Protein AF-0000000073368649 (afdb_homodimer)

Sequence (260 aa):
MNIIGRVTKDAEVRTLSGNRQVVNFSIATNDSYRSKEGERVEQTTYFDCAYWISPKVAEILRKGTLVELSGRVSARAWKGSDGELHAGLNFNTSQIKLHGGVKKEQGEVTATQNKSSRPAVQEPEEDLPFMNIIGRVTKDAEVRTLSGNRQVVNFSIATNDSYRSKEGERVEQTTYFDCAYWISPKVAEILRKGTLVELSGRVSARAWKGSDGELHAGLNFNTSQIKLHGGVKKEQGEVTATQNKSSRPAVQEPEEDLPF

InterPro domains:
  IPR000424 Primosome PriB/single-strand DNA-binding [PF00436] (3-91)
  IPR000424 Primosome PriB/single-strand DNA-binding [PS50935] (1-100)
  IPR000424 Primosome PriB/single-strand DNA-binding [cd04496] (1-98)
  IPR011344 Single-stranded DNA-binding protein [PIRSF002070] (2-125)
  IPR011344 Single-stranded DNA-binding protein [TIGR00621] (3-120)
  IPR012340 Nucleic acid-binding, OB-fold [G3DSA:2.40.50.140] (1-118)
  IPR012340 Nucleic acid-binding, OB-fold [SSF50249] (2-130)

Radius of gyration: 33.93 Å; Cα contacts (8 Å, |Δi|>4): 514; chains: 2; bounding box: 103×140×52 Å

Organism: Flavobacterium johnsoniae (strain ATCC 17061 / DSM 2064 / JCM 8514 / BCRC 14874 / CCUG 350202 / NBRC 14942 / NCIMB 11054 / UW101) (NCBI:txid376686)

Solvent-accessible surface area (backbone atoms only — not comparable to full-atom values): 14924 Å² total; per-residue (Å²): 78,45,43,59,30,28,23,69,40,60,34,42,77,44,76,45,86,88,78,41,49,36,26,38,37,34,32,42,23,76,45,77,46,67,42,95,86,64,43,79,43,77,45,78,41,66,34,46,32,39,31,63,84,55,64,70,56,38,78,70,38,33,56,66,37,42,36,36,37,31,36,45,73,46,45,40,53,49,72,42,96,84,68,43,82,38,49,37,37,36,30,49,40,76,44,81,40,75,65,67,64,71,72,63,67,68,64,69,69,67,68,70,72,68,69,72,69,65,72,73,73,71,69,73,74,75,74,71,83,125,79,46,44,58,31,26,24,70,40,59,34,43,75,43,77,44,87,90,78,40,49,36,24,40,37,35,30,43,24,77,45,77,46,67,42,96,86,65,43,78,42,76,45,78,39,64,34,45,32,38,32,63,84,56,64,70,56,38,79,71,38,33,54,65,37,44,35,37,38,32,36,46,73,45,46,40,55,48,72,42,96,84,67,43,83,38,49,38,36,35,29,49,41,77,43,81,41,76,65,68,64,70,72,63,68,70,64,70,70,70,71,71,73,70,72,74,71,68,74,74,74,74,70,76,75,75,77,71,80,124

Secondary structure (DSSP, 8-state):
-EEEEEE-S--EEEEEGGGEEEEEEEEEEEEEEE-TTS-EEEEEEEEEEEE-S-GGGGGT--TT-EEEEEEEEEEEEEE-TTS-EEEEEEEEEEEEEE--------------------------------/-EEEEEE-S--EEEEEGGGEEEEEEEEEEEEEEE-TTS-EEEEEEEEEEEE-S-GGGGGG--TT-EEEEEEEEEEEEEE-TTS-EEEEEEEEEEEEEE--------------------------------

Foldseek 3Di:
DKAKFFWAAQWDWDADPPRFIKIWTKGWGWDWDQDPVRDIDIDIAMEIEIEGDDPVCSVVRHGGWIKMFDFDKDKDWDQDPVRDIDMHIYTYTDDIDTDPPPVPVPVPVVVPVVVVVVPPPPPPPPPDDD/DKAKFFWAAQWDWDADPPRFIKIWTKGWGWDWDQDPVRDIDIDIAMEIEIEGDDPVCSVVRHGGWIKMFDFDKDKDWDQDPVRDIDMHIYTYTDDIDTDPPPVPVPVPVPVPVVVPVVPPPPDPPPPDDD

Nearest PDB structures (foldseek):
  1x3g-assembly1_A-2  TM=8.015E-01  e=1.687E-07  Mycolicibacterium smegmatis
  5xgt-assembly1_A  TM=7.126E-01  e=4.623E-08  Staphylococcus aureus
  1ue5-assembly1_A-2  TM=7.708E-01  e=2.210E-07  Mycobacterium tuberculosis
  5yyu-assembly1_B  TM=7.380E-01  e=1.360E-07  Staphylococcus aureus subsp. aureus ED98
  7d8j-assembly1_A-2  TM=6.791E-01  e=4.455E-07  Staphylococcus aureus subsp. aureus ED98

Structure (mmCIF, N/CA/C/O backbone):
data_AF-0000000073368649-model_v1
#
loop_
_entity.id
_entity.type
_entity.pdbx_description
1 polymer 'Single-stranded DNA-binding protein'
#
loop_
_atom_site.group_PDB
_atom_site.id
_atom_site.type_symbol
_atom_site.label_atom_id
_atom_site.label_alt_id
_atom_site.label_comp_id
_atom_site.label_asym_id
_atom_site.label_entity_id
_atom_site.label_seq_id
_atom_site.pdbx_PDB_ins_code
_atom_site.Cartn_x
_atom_site.Cartn_y
_atom_site.Cartn_z
_atom_site.occupancy
_atom_site.B_iso_or_equiv
_atom_site.auth_seq_id
_atom_site.auth_comp_id
_atom_site.auth_asym_id
_atom_site.auth_atom_id
_atom_site.pdbx_PDB_model_num
ATOM 1 N N . MET A 1 1 ? 6.719 1.53 -5.844 1 89.5 1 MET A N 1
ATOM 2 C CA . MET A 1 1 ? 6.676 1.306 -4.398 1 89.5 1 MET A CA 1
ATOM 3 C C . MET A 1 1 ? 7.449 0.046 -4.023 1 89.5 1 MET A C 1
ATOM 5 O O . MET A 1 1 ? 7.445 -0.936 -4.766 1 89.5 1 MET A O 1
ATOM 9 N N . ASN A 1 2 ? 8.062 0.1 -2.871 1 91.62 2 ASN A N 1
ATOM 10 C CA . ASN A 1 2 ? 8.773 -1.082 -2.393 1 91.62 2 ASN A CA 1
ATOM 11 C C . ASN A 1 2 ? 8.25 -1.532 -1.029 1 91.62 2 ASN A C 1
ATOM 13 O O . ASN A 1 2 ? 7.961 -0.703 -0.165 1 91.62 2 ASN A O 1
ATOM 17 N N . ILE A 1 3 ? 8.164 -2.883 -0.916 1 93.94 3 ILE A N 1
ATOM 18 C CA . ILE A 1 3 ? 7.805 -3.471 0.371 1 93.94 3 ILE A CA 1
ATOM 19 C C . ILE A 1 3 ? 8.703 -4.668 0.659 1 93.94 3 ILE A C 1
ATOM 21 O O . ILE A 1 3 ? 9.211 -5.309 -0.266 1 93.94 3 ILE A O 1
ATOM 25 N N . ILE A 1 4 ? 8.898 -4.844 1.929 1 94.25 4 ILE A N 1
ATOM 26 C CA . ILE A 1 4 ? 9.656 -6 2.381 1 94.25 4 ILE A CA 1
ATOM 27 C C . ILE A 1 4 ? 8.812 -6.832 3.342 1 94.25 4 ILE A C 1
ATOM 29 O O . ILE A 1 4 ? 8.156 -6.285 4.23 1 94.25 4 ILE A O 1
ATOM 33 N N . GLY A 1 5 ? 8.844 -8.148 3.09 1 96.56 5 GLY A N 1
ATOM 34 C CA . GLY A 1 5 ? 8.07 -9.039 3.953 1 96.56 5 GLY A CA 1
ATOM 35 C C . GLY A 1 5 ? 8.352 -10.508 3.703 1 96.56 5 GLY A C 1
ATOM 36 O O . GLY A 1 5 ? 9.219 -10.852 2.895 1 96.56 5 GLY A O 1
ATOM 37 N N . ARG A 1 6 ? 7.699 -11.344 4.473 1 97.56 6 ARG A N 1
ATOM 38 C CA . ARG A 1 6 ? 7.871 -12.789 4.348 1 97.56 6 ARG A CA 1
ATOM 39 C C . ARG A 1 6 ? 6.672 -13.422 3.652 1 97.56 6 ARG A C 1
ATOM 41 O O . ARG A 1 6 ? 5.523 -13.078 3.936 1 97.56 6 ARG A O 1
ATOM 48 N N . VAL A 1 7 ? 7.035 -14.312 2.805 1 98.44 7 VAL A N 1
ATOM 49 C CA . VAL A 1 7 ? 5.988 -15.078 2.133 1 98.44 7 VAL A CA 1
ATOM 50 C C . VAL A 1 7 ? 5.227 -15.922 3.152 1 98.44 7 VAL A C 1
ATOM 52 O O . VAL A 1 7 ? 5.836 -16.625 3.969 1 98.44 7 VAL A O 1
ATOM 55 N N . THR A 1 8 ? 3.881 -15.883 3.072 1 98.5 8 THR A N 1
ATOM 56 C CA . THR A 1 8 ? 3.074 -16.484 4.133 1 98.5 8 THR A CA 1
ATOM 57 C C . THR A 1 8 ? 2.674 -17.906 3.771 1 98.5 8 THR A C 1
ATOM 59 O O . THR A 1 8 ? 2.264 -18.672 4.637 1 98.5 8 THR A O 1
ATOM 62 N N . LYS A 1 9 ? 2.629 -18.234 2.572 1 98.5 9 LYS A N 1
ATOM 63 C CA . LYS A 1 9 ? 2.354 -19.562 2.014 1 98.5 9 LYS A CA 1
ATOM 64 C C . LYS A 1 9 ? 3.029 -19.734 0.656 1 98.5 9 LYS A C 1
ATOM 66 O O . LYS A 1 9 ? 3.27 -18.75 -0.053 1 98.5 9 LYS A O 1
ATOM 71 N N . ASP A 1 10 ? 3.285 -20.953 0.387 1 98.44 10 ASP A N 1
ATOM 72 C CA . ASP A 1 10 ? 3.91 -21.219 -0.905 1 98.44 10 ASP A CA 1
ATOM 73 C C . ASP A 1 10 ? 3.113 -20.578 -2.041 1 98.44 10 ASP A C 1
ATOM 75 O O . ASP A 1 10 ? 1.885 -20.672 -2.072 1 98.44 10 ASP A O 1
ATOM 79 N N . ALA A 1 11 ? 3.877 -20.016 -2.961 1 98.69 11 ALA A N 1
ATOM 80 C CA . ALA A 1 11 ? 3.242 -19.359 -4.102 1 98.69 11 ALA A CA 1
ATOM 81 C C . ALA A 1 11 ? 2.533 -20.375 -4.996 1 98.69 11 ALA A C 1
ATOM 83 O O . ALA A 1 11 ? 2.914 -21.547 -5.039 1 98.69 11 ALA A O 1
ATOM 84 N N . GLU A 1 12 ? 1.534 -19.906 -5.688 1 98.5 12 GLU A N 1
ATOM 85 C CA . GLU A 1 12 ? 0.762 -20.734 -6.609 1 98.5 12 GLU A CA 1
ATOM 86 C C . GLU A 1 12 ? 0.744 -20.125 -8.008 1 98.5 12 GLU A C 1
ATOM 88 O O . GLU A 1 12 ? 0.562 -18.922 -8.164 1 98.5 12 GLU A O 1
ATOM 93 N N . VAL A 1 13 ? 0.894 -21.016 -8.977 1 98.06 13 VAL A N 1
ATOM 94 C CA . VAL A 1 13 ? 0.785 -20.562 -10.367 1 98.06 13 VAL A CA 1
ATOM 95 C C . VAL A 1 13 ? -0.624 -20.844 -10.883 1 98.06 13 VAL A C 1
ATOM 97 O O . VAL A 1 13 ? -1.13 -21.953 -10.766 1 98.06 13 VAL A O 1
ATOM 100 N N . ARG A 1 14 ? -1.184 -19.844 -11.391 1 97.56 14 ARG A N 1
ATOM 101 C CA . ARG A 1 14 ? -2.492 -19.984 -12.023 1 97.56 14 ARG A CA 1
ATOM 102 C C . ARG A 1 14 ? -2.416 -19.719 -13.523 1 97.56 14 ARG A C 1
ATOM 104 O O . ARG A 1 14 ? -1.787 -18.75 -13.953 1 97.56 14 ARG A O 1
ATOM 111 N N . THR A 1 15 ? -3.055 -20.547 -14.266 1 95.06 15 THR A N 1
ATOM 112 C CA . THR A 1 15 ? -3.107 -20.375 -15.719 1 95.06 15 THR A CA 1
ATOM 113 C C . THR A 1 15 ? -4.48 -19.875 -16.156 1 95.06 15 THR A C 1
ATOM 115 O O . THR A 1 15 ? -5.504 -20.469 -15.812 1 95.06 15 THR A O 1
ATOM 118 N N . LEU A 1 16 ? -4.422 -18.688 -16.75 1 91.94 16 LEU A N 1
ATOM 119 C CA . LEU A 1 16 ? -5.676 -18.109 -17.219 1 91.94 16 LEU A CA 1
ATOM 120 C C . LEU A 1 16 ? -5.848 -18.344 -18.719 1 91.94 16 LEU A C 1
ATOM 122 O O . LEU A 1 16 ? -4.984 -18.953 -19.359 1 91.94 16 LEU A O 1
ATOM 126 N N . SER A 1 17 ? -7.051 -17.953 -19.281 1 87.12 17 SER A N 1
ATOM 127 C CA . SER A 1 17 ? -7.316 -18.125 -20.719 1 87.12 17 SER A CA 1
ATOM 128 C C . SER A 1 17 ? -6.23 -17.469 -21.562 1 87.12 17 SER A C 1
ATOM 130 O O . SER A 1 17 ? -5.676 -16.438 -21.172 1 87.12 17 SER A O 1
ATOM 132 N N . GLY A 1 18 ? -5.848 -18.109 -22.656 1 88.94 18 GLY A N 1
ATOM 133 C CA . GLY A 1 18 ? -4.836 -17.594 -23.562 1 88.94 18 GLY A CA 1
ATOM 134 C C . GLY A 1 18 ? -3.418 -17.891 -23.109 1 88.94 18 GLY A C 1
ATOM 135 O O . GLY A 1 18 ? -2.502 -17.109 -23.375 1 88.94 18 GLY A O 1
ATOM 136 N N . ASN A 1 19 ? -3.334 -18.812 -22.219 1 85.62 19 ASN A N 1
ATOM 137 C CA . ASN A 1 19 ? -2.057 -19.312 -21.719 1 85.62 19 ASN A CA 1
ATOM 138 C C . ASN A 1 19 ? -1.327 -18.281 -20.875 1 85.62 19 ASN A C 1
ATOM 140 O O . ASN A 1 19 ? -0.097 -18.281 -20.812 1 85.62 19 ASN A O 1
ATOM 144 N N . ARG A 1 20 ? -2.027 -17.312 -20.406 1 90.94 20 ARG A N 1
ATOM 145 C CA . ARG A 1 20 ? -1.417 -16.359 -19.484 1 90.94 20 ARG A CA 1
ATOM 146 C C . ARG A 1 20 ? -1.338 -16.953 -18.078 1 90.94 20 ARG A C 1
ATOM 148 O O . ARG A 1 20 ? -2.305 -17.547 -17.594 1 90.94 20 ARG A O 1
ATOM 155 N N . GLN A 1 21 ? -0.113 -16.844 -17.516 1 96.12 21 GLN A N 1
ATOM 156 C CA . GLN A 1 21 ? 0.089 -17.391 -16.188 1 96.12 21 GLN A CA 1
ATOM 157 C C . GLN A 1 21 ? 0.39 -16.297 -15.172 1 96.12 21 GLN A C 1
ATOM 159 O O . GLN A 1 21 ? 1.081 -15.328 -15.492 1 96.12 21 GLN A O 1
ATOM 164 N N . VAL A 1 22 ? -0.163 -16.438 -14.062 1 97.31 22 VAL A N 1
ATOM 165 C CA . VAL A 1 22 ? 0.102 -15.508 -12.969 1 97.31 22 VAL A CA 1
ATOM 166 C C . VAL A 1 22 ? 0.571 -16.281 -11.734 1 97.31 22 VAL A C 1
ATOM 168 O O . VAL A 1 22 ? 0.051 -17.359 -11.438 1 97.31 22 VAL A O 1
ATOM 171 N N . VAL A 1 23 ? 1.602 -15.734 -11.062 1 98.56 23 VAL A N 1
ATOM 172 C CA . VAL A 1 23 ? 2.029 -16.266 -9.773 1 98.56 23 VAL A CA 1
ATOM 173 C C . VAL A 1 23 ? 1.372 -15.469 -8.641 1 98.56 23 VAL A C 1
ATOM 175 O O . VAL A 1 23 ? 1.603 -14.266 -8.508 1 98.56 23 VAL A O 1
ATOM 178 N N . ASN A 1 24 ? 0.558 -16.188 -7.859 1 98.81 24 ASN A N 1
ATOM 179 C CA . ASN A 1 24 ? -0.082 -15.578 -6.695 1 98.81 24 ASN A CA 1
ATOM 180 C C . ASN A 1 24 ? 0.604 -15.992 -5.398 1 98.81 24 ASN A C 1
ATOM 182 O O . ASN A 1 24 ? 0.942 -17.172 -5.219 1 98.81 24 ASN A O 1
ATOM 186 N N . PHE A 1 25 ? 0.818 -15.008 -4.562 1 98.75 25 PHE A N 1
ATOM 187 C CA . PHE A 1 25 ? 1.386 -15.242 -3.238 1 98.75 25 PHE A CA 1
ATOM 188 C C . PHE A 1 25 ? 1.04 -14.102 -2.291 1 98.75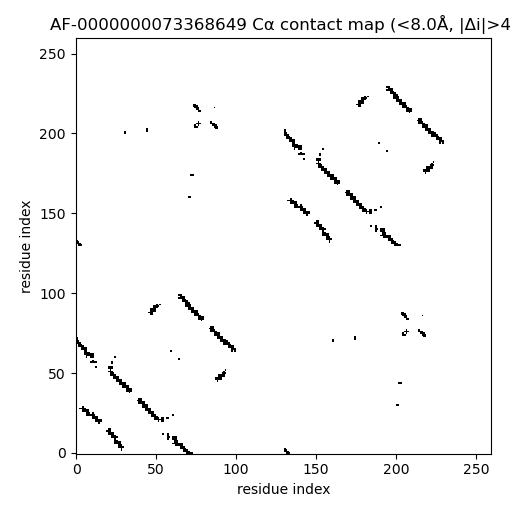 25 PHE A C 1
ATOM 190 O O . PHE A 1 25 ? 0.419 -13.117 -2.697 1 98.75 25 PHE A O 1
ATOM 197 N N . SER A 1 26 ? 1.254 -14.352 -1.095 1 98.75 26 SER A N 1
ATOM 198 C CA . SER A 1 26 ? 1.002 -13.328 -0.089 1 98.75 26 SER A CA 1
ATOM 199 C C . SER A 1 26 ? 2.227 -13.102 0.791 1 98.75 26 SER A C 1
ATOM 201 O O . SER A 1 26 ? 3.002 -14.023 1.036 1 98.75 26 SER A O 1
ATOM 203 N N . ILE A 1 27 ? 2.363 -11.844 1.185 1 97.94 27 ILE A N 1
ATOM 204 C CA . ILE A 1 27 ? 3.451 -11.578 2.119 1 97.94 27 ILE A CA 1
ATOM 205 C C . ILE A 1 27 ? 2.91 -10.852 3.346 1 97.94 27 ILE A C 1
ATOM 207 O O . ILE A 1 27 ? 1.873 -10.188 3.275 1 97.94 27 ILE A O 1
ATOM 211 N N . ALA A 1 28 ? 3.645 -11.125 4.449 1 97.88 28 ALA A N 1
ATOM 212 C CA . ALA A 1 28 ? 3.43 -10.398 5.699 1 97.88 28 ALA A CA 1
ATOM 213 C C . ALA A 1 28 ? 4.555 -9.398 5.953 1 97.88 28 ALA A C 1
ATOM 215 O O . ALA A 1 28 ? 5.727 -9.773 6.016 1 97.88 28 ALA A O 1
ATOM 216 N N . THR A 1 29 ? 4.207 -8.164 5.984 1 95.44 29 THR A N 1
ATOM 217 C CA . THR A 1 29 ? 5.152 -7.117 6.34 1 95.44 29 THR A CA 1
ATOM 218 C C . THR A 1 29 ? 4.949 -6.664 7.781 1 95.44 29 THR A C 1
ATOM 220 O O . THR A 1 29 ? 3.822 -6.379 8.195 1 95.44 29 THR A O 1
ATOM 223 N N . ASN A 1 30 ? 6.043 -6.633 8.477 1 90.25 30 ASN A N 1
ATOM 224 C CA . ASN A 1 30 ? 5.941 -6.223 9.875 1 90.25 30 ASN A CA 1
ATOM 225 C C . ASN A 1 30 ? 6.52 -4.828 10.094 1 90.25 30 ASN A C 1
ATOM 227 O O . ASN A 1 30 ? 7.641 -4.539 9.672 1 90.25 30 ASN A O 1
ATOM 231 N N . ASP A 1 31 ? 5.664 -4.066 10.602 1 81.81 31 ASP A N 1
ATOM 232 C CA . ASP A 1 31 ? 6.098 -2.73 11 1 81.81 31 ASP A CA 1
ATOM 233 C C . ASP A 1 31 ? 5.992 -2.545 12.508 1 81.81 31 ASP A C 1
ATOM 235 O O . ASP A 1 31 ? 5.141 -3.16 13.156 1 81.81 31 ASP A O 1
ATOM 239 N N . SER A 1 32 ? 7.055 -1.898 13.047 1 77.81 32 SER A N 1
ATOM 240 C CA . SER A 1 32 ? 7.031 -1.622 14.477 1 77.81 32 SER A CA 1
ATOM 241 C C . SER A 1 32 ? 7 -0.123 14.75 1 77.81 32 SER A C 1
ATOM 243 O O . SER A 1 32 ? 7.566 0.664 13.992 1 77.81 32 SER A O 1
ATOM 245 N N . TYR A 1 33 ? 6.098 0.22 15.672 1 70.25 33 TYR A N 1
ATOM 246 C CA . TYR A 1 33 ? 6.078 1.608 16.125 1 70.25 33 TYR A CA 1
ATOM 247 C C . TYR A 1 33 ? 5.887 1.694 17.625 1 70.25 33 TYR A C 1
ATOM 249 O O . TYR A 1 33 ? 5.5 0.713 18.266 1 70.25 33 TYR A O 1
ATOM 257 N N . ARG A 1 34 ? 6.383 2.734 18.172 1 71.69 34 ARG A N 1
ATOM 258 C CA . ARG A 1 34 ? 6.211 2.971 19.609 1 71.69 34 ARG A CA 1
ATOM 259 C C . ARG A 1 34 ? 4.887 3.666 19.891 1 71.69 34 ARG A C 1
ATOM 261 O O . ARG A 1 34 ? 4.594 4.719 19.328 1 71.69 34 ARG A O 1
ATOM 268 N N . SER A 1 35 ? 4.055 2.979 20.641 1 68.62 35 SER A N 1
ATOM 269 C CA . SER A 1 35 ? 2.762 3.543 21.016 1 68.62 35 SER A CA 1
ATOM 270 C C . SER A 1 35 ? 2.93 4.789 21.875 1 68.62 35 SER A C 1
ATOM 272 O O . SER A 1 35 ? 4.051 5.145 22.25 1 68.62 35 SER A O 1
ATOM 274 N N . LYS A 1 36 ? 1.834 5.531 22.016 1 65.56 36 LYS A N 1
ATOM 275 C CA . LYS A 1 36 ? 1.825 6.711 22.875 1 65.56 36 LYS A CA 1
ATOM 276 C C . LYS A 1 36 ? 2.34 6.371 24.266 1 65.56 36 LYS A C 1
ATOM 278 O O . LYS A 1 36 ? 2.965 7.207 24.922 1 65.56 36 LYS A O 1
ATOM 283 N N . GLU A 1 37 ? 2.029 5.176 24.641 1 71.94 37 GLU A N 1
ATOM 284 C CA . GLU A 1 37 ? 2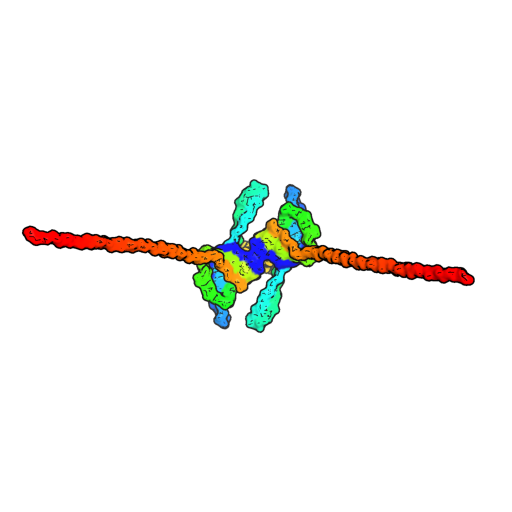.396 4.715 25.969 1 71.94 37 GLU A CA 1
ATOM 285 C C . GLU A 1 37 ? 3.846 4.242 26.016 1 71.94 37 GLU A C 1
ATOM 287 O O . GLU A 1 37 ? 4.348 3.857 27.078 1 71.94 37 GLU A O 1
ATOM 292 N N . GLY A 1 38 ? 4.488 4.352 24.906 1 72.75 38 GLY A N 1
ATOM 293 C CA . GLY A 1 38 ? 5.895 3.99 24.844 1 72.75 38 GLY A CA 1
ATOM 294 C C . GLY A 1 38 ? 6.121 2.521 24.531 1 72.75 38 GLY A C 1
ATOM 295 O O . GLY A 1 38 ? 7.254 2.043 24.578 1 72.75 38 GLY A O 1
ATOM 296 N N . GLU A 1 39 ? 5.027 1.881 24.406 1 77.69 39 GLU A N 1
ATOM 297 C CA . GLU A 1 39 ? 5.164 0.452 24.141 1 77.69 39 GLU A CA 1
ATOM 298 C C . GLU A 1 39 ? 5.348 0.185 22.641 1 77.69 39 GLU A C 1
ATOM 300 O O . GLU A 1 39 ? 4.754 0.87 21.812 1 77.69 39 GLU A O 1
ATOM 305 N N . ARG A 1 40 ? 6.277 -0.737 22.484 1 78.94 40 ARG A N 1
ATOM 306 C CA . ARG A 1 40 ? 6.508 -1.144 21.094 1 78.94 40 ARG A CA 1
ATOM 307 C C . ARG A 1 40 ? 5.363 -2.008 20.578 1 78.94 40 ARG A C 1
ATOM 309 O O . ARG A 1 40 ? 5.047 -3.047 21.172 1 78.94 40 ARG A O 1
ATOM 316 N N . VAL A 1 41 ? 4.656 -1.466 19.562 1 80.25 41 VAL A N 1
ATOM 317 C CA . VAL A 1 41 ? 3.555 -2.211 18.969 1 80.25 41 VAL A CA 1
ATOM 318 C C . VAL A 1 41 ? 3.949 -2.682 17.562 1 80.25 41 VAL A C 1
ATOM 320 O O . VAL A 1 41 ? 4.43 -1.892 16.75 1 80.25 41 VAL A O 1
ATOM 323 N N . GLU A 1 42 ? 3.869 -3.969 17.484 1 83.06 42 GLU A N 1
ATOM 324 C CA . GLU A 1 42 ? 4.125 -4.551 16.172 1 83.06 42 GLU A CA 1
ATOM 325 C C . GLU A 1 42 ? 2.826 -4.766 15.406 1 83.06 42 GLU A C 1
ATOM 327 O O . GLU A 1 42 ? 1.833 -5.23 15.969 1 83.06 42 GLU A O 1
ATOM 332 N N . GLN A 1 43 ? 2.842 -4.23 14.195 1 87.94 43 GLN A N 1
ATOM 333 C CA . GLN A 1 43 ? 1.686 -4.449 13.336 1 87.94 43 GLN A CA 1
ATOM 334 C C . GLN A 1 43 ? 2.09 -5.152 12.039 1 87.94 43 GLN A C 1
ATOM 336 O O . GLN A 1 43 ? 3.061 -4.758 11.391 1 87.94 43 GLN A O 1
ATOM 341 N N . THR A 1 44 ? 1.297 -6.242 11.789 1 94 44 THR A N 1
ATOM 342 C CA . THR A 1 44 ? 1.53 -7.004 10.562 1 94 44 THR A CA 1
ATOM 343 C C . THR A 1 44 ? 0.572 -6.562 9.461 1 94 44 THR A C 1
ATOM 345 O O . THR A 1 44 ? -0.63 -6.422 9.695 1 94 44 THR A O 1
ATOM 348 N N . THR A 1 45 ? 1.143 -6.242 8.336 1 96.56 45 THR A N 1
ATOM 349 C CA . THR A 1 45 ? 0.358 -5.93 7.148 1 96.56 45 THR A CA 1
ATOM 350 C C . THR A 1 45 ? 0.488 -7.035 6.105 1 96.56 45 THR A C 1
ATOM 352 O O . THR A 1 45 ? 1.599 -7.457 5.773 1 96.56 45 THR A O 1
ATOM 355 N N . TYR A 1 46 ? -0.699 -7.477 5.609 1 97.81 46 TYR A N 1
ATOM 356 C CA . TYR A 1 46 ? -0.694 -8.539 4.609 1 97.81 46 TYR A CA 1
ATOM 357 C C . TYR A 1 46 ? -0.978 -7.977 3.219 1 97.81 46 TYR A C 1
ATOM 359 O O . TYR A 1 46 ? -1.846 -7.117 3.055 1 97.81 46 TYR A O 1
ATOM 367 N N . PHE A 1 47 ? -0.262 -8.453 2.26 1 98.44 47 PHE A N 1
ATOM 368 C CA . PHE A 1 47 ? -0.483 -8.125 0.857 1 98.44 47 PHE A CA 1
ATOM 369 C C . PHE A 1 47 ? -0.786 -9.375 0.044 1 98.44 47 PHE A C 1
ATOM 371 O O . PHE A 1 47 ? -0.102 -10.391 0.183 1 98.44 47 PHE A O 1
ATOM 378 N N . ASP A 1 48 ? -1.833 -9.297 -0.787 1 98.75 48 ASP A N 1
ATOM 379 C CA . ASP A 1 48 ? -2.029 -10.289 -1.84 1 98.75 48 ASP A CA 1
ATOM 380 C C . ASP A 1 48 ? -1.291 -9.891 -3.115 1 98.75 48 ASP A C 1
ATOM 382 O O . ASP A 1 48 ? -1.636 -8.891 -3.754 1 98.75 48 ASP A O 1
ATOM 386 N N . CYS A 1 49 ? -0.382 -10.719 -3.449 1 98.69 49 CYS A N 1
ATOM 387 C CA . CYS A 1 49 ? 0.541 -10.312 -4.504 1 98.69 49 CYS A CA 1
ATOM 388 C C . CYS A 1 49 ? 0.293 -11.109 -5.781 1 98.69 49 CYS A C 1
ATOM 390 O O . CYS A 1 49 ? -0.117 -12.266 -5.723 1 98.69 49 CYS A O 1
ATOM 392 N N . ALA A 1 50 ? 0.563 -10.445 -6.887 1 98.38 50 ALA A N 1
ATOM 393 C CA . ALA A 1 50 ? 0.522 -11.062 -8.211 1 98.38 50 ALA A CA 1
ATOM 394 C C . ALA A 1 50 ? 1.789 -10.742 -9 1 98.38 50 ALA A C 1
ATOM 396 O O . ALA A 1 50 ? 2.285 -9.617 -8.961 1 98.38 50 ALA A O 1
ATOM 397 N N . TYR A 1 51 ? 2.334 -11.695 -9.695 1 97.31 51 TYR A N 1
ATOM 398 C CA . TYR A 1 51 ? 3.488 -11.578 -10.586 1 97.31 51 TYR A CA 1
ATOM 399 C C . TYR A 1 51 ? 3.227 -12.273 -11.914 1 97.31 51 TYR A C 1
ATOM 401 O O . TYR A 1 51 ? 3.012 -13.492 -11.953 1 97.31 51 TYR A O 1
ATOM 409 N N . TRP A 1 52 ? 3.34 -11.508 -13 1 95.06 52 TRP A N 1
ATOM 410 C CA . TRP A 1 52 ? 2.838 -11.984 -14.281 1 95.06 52 TRP A CA 1
ATOM 411 C C . TRP A 1 52 ? 3.988 -12.32 -15.227 1 95.06 52 TRP A C 1
ATOM 413 O O . TRP A 1 52 ? 3.764 -12.75 -16.359 1 95.06 52 TRP A O 1
ATOM 423 N N . ILE A 1 53 ? 5.184 -12.188 -14.883 1 92.44 53 ILE A N 1
ATOM 424 C CA . ILE A 1 53 ? 6.312 -12.219 -15.805 1 92.44 53 ILE A CA 1
ATOM 425 C C . ILE A 1 53 ? 6.781 -13.656 -16 1 92.44 53 ILE A C 1
ATOM 427 O O . ILE A 1 53 ? 6.93 -14.117 -17.141 1 92.44 53 ILE A O 1
ATOM 431 N N . SER A 1 54 ? 7.035 -14.344 -14.984 1 94.69 54 SER A N 1
ATOM 432 C CA . SER A 1 54 ? 7.52 -15.711 -15.086 1 94.69 54 SER A CA 1
ATOM 433 C C . SER A 1 54 ? 6.926 -16.594 -14 1 94.69 54 SER A C 1
ATOM 435 O O . SER A 1 54 ? 7.07 -16.297 -12.805 1 94.69 54 SER A O 1
ATOM 437 N N . PRO A 1 55 ? 6.398 -17.703 -14.453 1 96.44 55 PRO A N 1
ATOM 438 C CA . PRO A 1 55 ? 5.875 -18.625 -13.445 1 96.44 55 PRO A CA 1
ATOM 439 C C . PRO A 1 55 ? 6.977 -19.312 -12.641 1 96.44 55 PRO A C 1
ATOM 441 O O . PRO A 1 55 ? 6.707 -19.891 -11.586 1 96.44 55 PRO A O 1
ATOM 444 N N . LYS A 1 56 ? 8.164 -19.25 -13.102 1 96.5 56 LYS A N 1
ATOM 445 C CA . LYS A 1 56 ? 9.273 -19.969 -12.484 1 96.5 56 LYS A CA 1
ATOM 446 C C . LYS A 1 56 ? 9.57 -19.438 -11.086 1 96.5 56 LYS A C 1
ATOM 448 O O . LYS A 1 56 ? 10.117 -20.156 -10.25 1 96.5 56 LYS A O 1
ATOM 453 N N . VAL A 1 57 ? 9.211 -18.219 -10.859 1 97.06 57 VAL A N 1
ATOM 454 C CA . VAL A 1 57 ? 9.547 -17.594 -9.586 1 97.06 57 VAL A CA 1
ATOM 455 C C . VAL A 1 57 ? 8.797 -18.297 -8.453 1 97.06 57 VAL A C 1
ATOM 457 O O . VAL A 1 57 ? 9.164 -18.172 -7.281 1 97.06 57 VAL A O 1
ATOM 460 N N . ALA A 1 58 ? 7.766 -18.969 -8.766 1 98 58 ALA A N 1
AT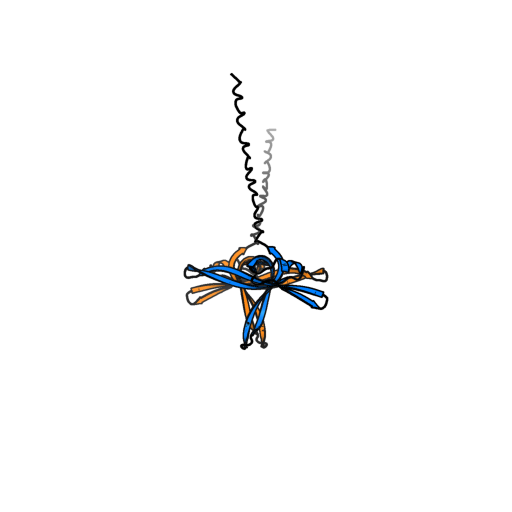OM 461 C CA . ALA A 1 58 ? 6.977 -19.656 -7.754 1 98 58 ALA A CA 1
ATOM 462 C C . ALA A 1 58 ? 7.836 -20.641 -6.957 1 98 58 ALA A C 1
ATOM 464 O O . ALA A 1 58 ? 7.594 -20.859 -5.77 1 98 58 ALA A O 1
ATOM 465 N N . GLU A 1 59 ? 8.844 -21.188 -7.57 1 96.62 59 GLU A N 1
ATOM 466 C CA . GLU A 1 59 ? 9.703 -22.188 -6.953 1 96.62 59 GLU A CA 1
ATOM 467 C C . GLU A 1 59 ? 10.508 -21.594 -5.797 1 96.62 59 GLU A C 1
ATOM 469 O O . GLU A 1 59 ? 10.875 -22.312 -4.863 1 96.62 59 GLU A O 1
ATOM 474 N N . ILE A 1 60 ? 10.734 -20.344 -5.852 1 95.56 60 ILE A N 1
ATOM 475 C CA . ILE A 1 60 ? 11.578 -19.734 -4.836 1 95.56 60 ILE A CA 1
ATOM 476 C C . ILE A 1 60 ? 10.719 -18.969 -3.836 1 95.56 60 ILE A C 1
ATOM 478 O O . ILE A 1 60 ? 11.219 -18.469 -2.83 1 95.56 60 ILE A O 1
ATOM 482 N N . LEU A 1 61 ? 9.477 -18.781 -4.152 1 97.88 61 LEU A N 1
ATOM 483 C CA . LEU A 1 61 ? 8.547 -18.094 -3.268 1 97.88 61 LEU A CA 1
ATOM 484 C C . LEU A 1 61 ? 7.824 -19.078 -2.357 1 97.88 61 LEU A C 1
ATOM 486 O O . LEU A 1 61 ? 6.602 -19.219 -2.441 1 97.88 61 LEU A O 1
ATOM 490 N N . ARG A 1 62 ? 8.633 -19.562 -1.459 1 97.62 62 ARG A N 1
ATOM 491 C CA . ARG A 1 62 ? 8.141 -20.516 -0.47 1 97.62 62 ARG A CA 1
ATOM 492 C C . ARG A 1 62 ? 7.789 -19.812 0.837 1 97.62 62 ARG A C 1
ATOM 494 O O . ARG A 1 62 ? 8.312 -18.734 1.132 1 97.62 62 ARG A O 1
ATOM 501 N N . LYS A 1 63 ? 6.898 -20.531 1.6 1 97.94 63 LYS A N 1
ATOM 502 C CA . LYS A 1 63 ? 6.531 -19.984 2.902 1 97.94 63 LYS A CA 1
ATOM 503 C C . LYS A 1 63 ? 7.77 -19.625 3.721 1 97.94 63 LYS A C 1
ATOM 505 O O . LYS A 1 63 ? 8.695 -20.438 3.828 1 97.94 63 LYS A O 1
ATOM 510 N N . GLY A 1 64 ? 7.73 -18.422 4.234 1 97 64 GLY A N 1
ATOM 511 C CA . GLY A 1 64 ? 8.805 -18.016 5.125 1 97 64 GLY A CA 1
ATOM 512 C C . GLY A 1 64 ? 9.906 -17.25 4.418 1 97 64 GLY A C 1
ATOM 513 O O . GLY A 1 64 ? 10.742 -16.625 5.062 1 97 64 GLY A O 1
ATOM 514 N N . THR A 1 65 ? 9.992 -17.281 3.084 1 96.81 65 THR A N 1
ATOM 515 C CA . THR A 1 65 ? 11.016 -16.578 2.318 1 96.81 65 THR A CA 1
ATOM 516 C C . THR A 1 65 ? 10.883 -15.062 2.486 1 96.81 65 THR A C 1
ATOM 518 O O . THR A 1 65 ? 9.773 -14.523 2.406 1 96.81 65 THR A O 1
ATOM 521 N N . LEU A 1 66 ? 12.07 -14.445 2.836 1 97.31 66 LEU A N 1
ATOM 522 C CA . LEU A 1 66 ? 12.086 -12.992 2.922 1 97.31 66 LEU A CA 1
ATOM 523 C C . LEU A 1 66 ? 12.305 -12.367 1.546 1 97.31 66 LEU A C 1
ATOM 525 O O . LEU A 1 66 ? 13.281 -12.68 0.865 1 97.31 66 LEU A O 1
ATOM 529 N N . VAL A 1 67 ? 11.375 -11.43 1.178 1 97.62 67 VAL A N 1
ATOM 530 C CA . VAL A 1 67 ? 11.469 -10.852 -0.161 1 97.62 67 VAL A CA 1
ATOM 531 C C . VAL A 1 67 ? 11.312 -9.336 -0.087 1 97.62 67 VAL A C 1
ATOM 533 O O . VAL A 1 67 ? 10.719 -8.812 0.857 1 97.62 67 VAL A O 1
ATOM 536 N N . GLU A 1 68 ? 11.883 -8.703 -1.03 1 96.69 68 GLU A N 1
ATOM 537 C CA . GLU A 1 68 ? 11.602 -7.312 -1.37 1 96.69 68 GLU A CA 1
ATOM 538 C C . GLU A 1 68 ? 10.898 -7.207 -2.719 1 96.69 68 GLU A C 1
ATOM 540 O O . GLU A 1 68 ? 11.383 -7.727 -3.725 1 96.69 68 GLU A O 1
ATOM 545 N N . LEU A 1 69 ? 9.773 -6.523 -2.691 1 96.5 69 LEU A N 1
ATOM 546 C CA . LEU A 1 69 ? 8.992 -6.387 -3.912 1 96.5 69 LEU A CA 1
ATOM 547 C C . LEU A 1 69 ? 8.945 -4.934 -4.371 1 96.5 69 LEU A C 1
ATOM 549 O O . LEU A 1 69 ? 8.844 -4.02 -3.547 1 96.5 69 LEU A O 1
ATOM 553 N N . SER A 1 70 ? 9.047 -4.785 -5.645 1 93.31 70 SER A N 1
ATOM 554 C CA . SER A 1 70 ? 8.672 -3.531 -6.293 1 93.31 70 SER A CA 1
ATOM 555 C C . SER A 1 70 ? 7.383 -3.689 -7.09 1 93.31 70 SER A C 1
ATOM 557 O O . SER A 1 70 ? 7.137 -4.742 -7.684 1 93.31 70 SER A O 1
ATOM 559 N N . GLY A 1 71 ? 6.625 -2.684 -7.004 1 93.75 71 GLY A N 1
ATOM 560 C CA . GLY A 1 71 ? 5.379 -2.771 -7.754 1 93.75 71 GLY A CA 1
ATOM 561 C C . GLY A 1 71 ? 4.375 -1.701 -7.367 1 93.75 71 GLY A C 1
ATOM 562 O O . GLY A 1 71 ? 4.758 -0.583 -7.012 1 93.75 71 GLY A O 1
ATOM 563 N N . ARG A 1 72 ? 3.096 -2.107 -7.57 1 92.94 72 ARG A N 1
ATOM 564 C CA . ARG A 1 72 ? 2.002 -1.172 -7.32 1 92.94 72 ARG A CA 1
ATOM 565 C C . ARG A 1 72 ? 0.994 -1.759 -6.336 1 92.94 72 ARG A C 1
ATOM 567 O O . ARG A 1 72 ? 0.553 -2.898 -6.5 1 92.94 72 ARG A O 1
ATOM 574 N N . VAL A 1 73 ? 0.677 -0.899 -5.406 1 96 73 VAL A N 1
ATOM 575 C CA . VAL A 1 73 ? -0.312 -1.316 -4.418 1 96 73 VAL A CA 1
ATOM 576 C C . VAL A 1 73 ? -1.691 -0.798 -4.816 1 96 73 VAL A C 1
ATOM 578 O O . VAL A 1 73 ? -1.812 0.284 -5.395 1 96 73 VAL A O 1
ATOM 581 N N . SER A 1 74 ? -2.695 -1.571 -4.574 1 97 74 SER A N 1
ATOM 582 C CA . SER A 1 74 ? -4.09 -1.163 -4.715 1 97 74 SER A CA 1
ATOM 583 C C . SER A 1 74 ? -4.949 -1.731 -3.588 1 97 74 SER A C 1
ATOM 585 O O . SER A 1 74 ? -4.535 -2.662 -2.893 1 97 74 SER A O 1
ATOM 587 N N . ALA A 1 75 ? -6.062 -1.092 -3.357 1 98.12 75 ALA A N 1
ATOM 588 C CA . ALA A 1 75 ? -7.012 -1.578 -2.361 1 98.12 75 ALA A CA 1
ATOM 589 C C . ALA A 1 75 ? -8.195 -2.281 -3.027 1 98.12 75 ALA A C 1
ATOM 591 O O . ALA A 1 75 ? -8.617 -1.895 -4.117 1 98.12 75 ALA A O 1
ATOM 592 N N . ARG A 1 76 ? -8.672 -3.277 -2.406 1 97.44 76 ARG A N 1
ATOM 593 C CA . ARG A 1 76 ? -9.906 -3.924 -2.836 1 97.44 76 ARG A CA 1
ATOM 594 C C . ARG A 1 76 ? -10.93 -3.959 -1.703 1 97.44 76 ARG A C 1
ATOM 596 O O . ARG A 1 76 ? -10.555 -3.951 -0.527 1 97.44 76 ARG A O 1
ATOM 603 N N . ALA A 1 77 ? -12.156 -3.963 -2.088 1 97.38 77 ALA A N 1
ATOM 604 C CA . ALA A 1 77 ? -13.258 -4.074 -1.134 1 97.38 77 ALA A CA 1
ATOM 605 C C . ALA A 1 77 ? -14.234 -5.172 -1.548 1 97.38 77 ALA A C 1
ATOM 607 O O . ALA A 1 77 ? -14.461 -5.395 -2.74 1 97.38 77 ALA A O 1
ATOM 608 N N . TRP A 1 78 ? -14.773 -5.812 -0.559 1 96.06 78 TRP A N 1
ATOM 609 C CA . TRP A 1 78 ? -15.781 -6.836 -0.82 1 96.06 78 TRP A CA 1
ATOM 610 C C . TRP A 1 78 ? -16.688 -7.023 0.389 1 96.06 78 TRP A C 1
ATOM 612 O O . TRP A 1 78 ? -16.375 -6.562 1.489 1 96.06 78 TRP A O 1
ATOM 622 N N . LYS A 1 79 ? -17.875 -7.621 0.066 1 93.5 79 LYS A N 1
ATOM 623 C CA . LYS A 1 79 ? -18.797 -7.996 1.146 1 93.5 79 LYS A CA 1
ATOM 624 C C . LYS A 1 79 ? -18.562 -9.438 1.583 1 93.5 79 LYS A C 1
ATOM 626 O O . LYS A 1 79 ? -18.609 -10.359 0.761 1 93.5 79 LYS A O 1
ATOM 631 N N . GLY A 1 80 ? -18.328 -9.508 2.934 1 91.44 80 GLY A N 1
ATOM 632 C CA . GLY A 1 80 ? -18.125 -10.852 3.447 1 91.44 80 GLY A CA 1
ATOM 633 C C . GLY A 1 80 ? -19.422 -11.641 3.557 1 91.44 80 GLY A C 1
ATOM 634 O O . GLY A 1 80 ? -20.516 -11.086 3.375 1 91.44 80 GLY A O 1
ATOM 635 N N . SER A 1 81 ? -19.266 -12.953 3.777 1 92.62 81 SER A N 1
ATOM 636 C CA . SER A 1 81 ? -20.422 -13.805 3.98 1 92.62 81 SER A CA 1
ATOM 637 C C . SER A 1 81 ? -21.266 -13.32 5.152 1 92.62 81 SER A C 1
ATOM 639 O O . SER A 1 81 ? -22.469 -13.594 5.215 1 92.62 81 SER A O 1
ATOM 641 N N . ASP A 1 82 ? -20.625 -12.664 6.055 1 91.44 82 ASP A N 1
ATOM 642 C CA . ASP A 1 82 ? -21.297 -12.117 7.223 1 91.44 82 ASP A CA 1
ATOM 643 C C . ASP A 1 82 ? -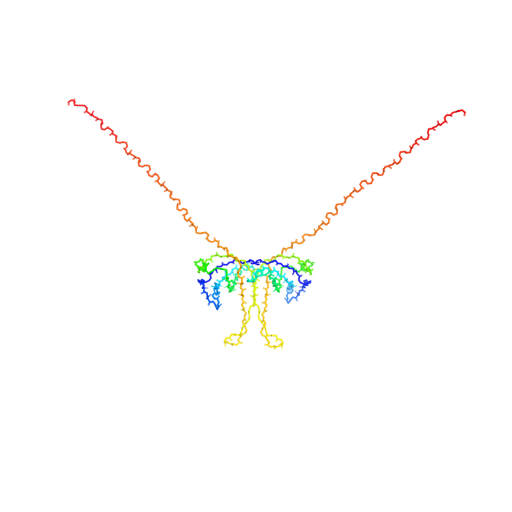22.016 -10.812 6.883 1 91.44 82 ASP A C 1
ATOM 645 O O . ASP A 1 82 ? -22.703 -10.227 7.73 1 91.44 82 ASP A O 1
ATOM 649 N N . GLY A 1 83 ? -21.906 -10.391 5.688 1 88.88 83 GLY A N 1
ATOM 650 C CA . GLY A 1 83 ? -22.531 -9.156 5.246 1 88.88 83 GLY A CA 1
ATOM 651 C C . GLY A 1 83 ? -21.703 -7.922 5.559 1 88.88 83 GLY A C 1
ATOM 652 O O . GLY A 1 83 ? -22.094 -6.805 5.207 1 88.88 83 GLY A O 1
ATOM 653 N N . GLU A 1 84 ? -20.594 -8.172 6.203 1 93.12 84 GLU A N 1
ATOM 654 C CA . GLU A 1 84 ? -19.75 -7.047 6.602 1 93.12 84 GLU A CA 1
ATOM 655 C C . GLU A 1 84 ? -18.828 -6.621 5.461 1 93.12 84 GLU A C 1
ATOM 657 O O . GLU A 1 84 ? -18.469 -7.438 4.617 1 93.12 84 GLU A O 1
ATOM 662 N N . LEU A 1 85 ? -18.547 -5.32 5.523 1 94.88 85 LEU A N 1
ATOM 663 C CA . LEU A 1 85 ? -17.641 -4.754 4.531 1 94.88 85 LEU A CA 1
ATOM 664 C C . LEU A 1 85 ? -16.188 -5.016 4.91 1 94.88 85 LEU A C 1
ATOM 666 O O . LEU A 1 85 ? -15.781 -4.766 6.047 1 94.88 85 LEU A O 1
ATOM 670 N N . HIS A 1 86 ? -15.445 -5.625 3.936 1 96.88 86 HIS A N 1
ATOM 671 C CA . HIS A 1 86 ? -14.023 -5.898 4.137 1 96.88 86 HIS A CA 1
ATOM 672 C C . HIS A 1 86 ? -13.172 -5.18 3.098 1 96.88 86 HIS A C 1
ATOM 674 O O . HIS A 1 86 ? -13.664 -4.812 2.029 1 96.88 86 HIS A O 1
ATOM 680 N N . ALA A 1 87 ? -12 -4.934 3.496 1 97.81 87 ALA A N 1
ATOM 681 C CA . ALA A 1 87 ? -11.008 -4.375 2.578 1 97.81 87 ALA A CA 1
ATOM 682 C C . ALA A 1 87 ? -9.703 -5.152 2.641 1 97.81 87 ALA A C 1
ATOM 684 O O . ALA A 1 87 ? -9.406 -5.809 3.645 1 97.81 87 ALA A O 1
ATOM 685 N N . GLY A 1 88 ? -8.938 -5.125 1.566 1 98.06 88 GLY A N 1
ATOM 686 C CA . GLY A 1 88 ? -7.645 -5.789 1.479 1 98.06 88 GLY A CA 1
ATOM 687 C C . GLY A 1 88 ? -6.66 -5.062 0.579 1 98.06 88 GLY A C 1
ATOM 6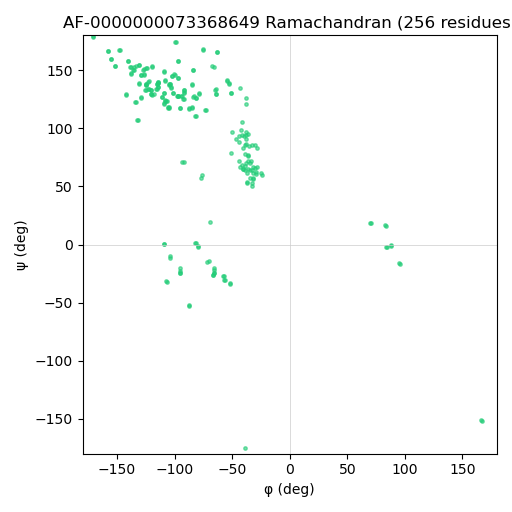88 O O . GLY A 1 88 ? -7.035 -4.117 -0.121 1 98.06 88 GLY A O 1
ATOM 689 N N . LEU A 1 89 ? -5.414 -5.48 0.676 1 98.56 89 LEU A N 1
ATOM 690 C CA . LEU A 1 89 ? -4.34 -4.887 -0.117 1 98.56 89 LEU A CA 1
ATOM 691 C C . LEU A 1 89 ? -3.871 -5.852 -1.202 1 98.56 89 LEU A C 1
ATOM 693 O O . LEU A 1 89 ? -3.49 -6.984 -0.907 1 98.56 89 LEU A O 1
ATOM 697 N N . ASN A 1 90 ? -3.947 -5.352 -2.383 1 98.38 90 ASN A N 1
ATOM 698 C CA . ASN A 1 90 ? -3.326 -6.039 -3.508 1 98.38 90 ASN A CA 1
ATOM 699 C C . ASN A 1 90 ? -1.979 -5.422 -3.869 1 98.38 90 ASN A C 1
ATOM 701 O O . ASN A 1 90 ? -1.774 -4.219 -3.691 1 98.38 90 ASN A O 1
ATOM 705 N N . PHE A 1 91 ? -1.08 -6.242 -4.305 1 97.69 91 PHE A N 1
ATOM 706 C CA . PHE A 1 91 ? 0.22 -5.77 -4.77 1 97.69 91 PHE A CA 1
ATOM 707 C C . PHE A 1 91 ? 0.579 -6.398 -6.109 1 97.69 91 PHE A C 1
ATOM 709 O O . PHE A 1 91 ? 0.861 -7.598 -6.18 1 97.69 91 PHE A O 1
ATOM 716 N N . ASN A 1 92 ? 0.518 -5.602 -7.168 1 96.06 92 ASN A N 1
ATOM 717 C CA . ASN A 1 92 ? 0.994 -6.043 -8.477 1 96.06 92 ASN A CA 1
ATOM 718 C C . ASN A 1 92 ? 2.508 -5.902 -8.602 1 96.06 92 ASN A C 1
ATOM 720 O O . ASN A 1 92 ? 3.021 -4.797 -8.766 1 96.06 92 ASN A O 1
ATOM 724 N N . THR A 1 93 ? 3.148 -7.02 -8.633 1 96.19 93 THR A N 1
ATOM 725 C CA . THR A 1 93 ? 4.598 -7.055 -8.461 1 96.19 93 THR A CA 1
ATOM 726 C C . THR A 1 93 ? 5.297 -6.977 -9.82 1 96.19 93 THR A C 1
ATOM 728 O O . THR A 1 93 ? 4.953 -7.711 -10.742 1 96.19 93 THR A O 1
ATOM 731 N N . SER A 1 94 ? 6.324 -6.086 -9.891 1 93.31 94 SER A N 1
ATOM 732 C CA . SER A 1 94 ? 7.125 -5.977 -11.109 1 93.31 94 SER A CA 1
ATOM 733 C C . SER A 1 94 ? 8.516 -6.574 -10.906 1 93.31 94 SER A C 1
ATOM 735 O O . SER A 1 94 ? 9.141 -7.027 -11.867 1 93.31 94 SER A O 1
ATOM 737 N N . GLN A 1 95 ? 9.016 -6.477 -9.656 1 94.81 95 GLN A N 1
ATOM 738 C CA . GLN A 1 95 ? 10.328 -7.035 -9.344 1 94.81 95 GLN A CA 1
ATOM 739 C C . GLN A 1 95 ? 10.312 -7.754 -8 1 94.81 95 GLN A C 1
ATOM 741 O O . GLN A 1 95 ? 9.633 -7.32 -7.066 1 94.81 95 GLN A O 1
ATOM 746 N N . ILE A 1 96 ? 11.125 -8.773 -7.953 1 97.12 96 ILE A N 1
ATOM 747 C CA . ILE A 1 96 ? 11.281 -9.547 -6.727 1 97.12 96 ILE A CA 1
ATOM 748 C C . ILE A 1 96 ? 12.758 -9.695 -6.391 1 97.12 96 ILE A C 1
ATOM 750 O O . ILE A 1 96 ? 13.562 -10.102 -7.238 1 97.12 96 ILE A O 1
ATOM 754 N N . LYS A 1 97 ? 13.039 -9.312 -5.227 1 96.62 97 LYS A N 1
ATOM 755 C CA . LYS A 1 97 ? 14.375 -9.555 -4.684 1 96.62 97 LYS A CA 1
ATOM 756 C C . LYS A 1 97 ? 14.312 -10.453 -3.451 1 96.62 97 LYS A C 1
ATOM 758 O O . LYS A 1 97 ? 13.57 -10.172 -2.508 1 96.62 97 LYS A O 1
ATOM 763 N N . LEU A 1 98 ? 15.109 -11.484 -3.436 1 95.25 98 LEU A N 1
ATOM 764 C CA . LEU A 1 98 ? 15.18 -12.383 -2.287 1 95.25 98 LEU A CA 1
ATOM 765 C C . LEU A 1 98 ? 16.266 -11.945 -1.318 1 95.25 98 LEU A C 1
ATOM 767 O O . LEU A 1 98 ? 17.344 -11.516 -1.742 1 95.25 98 LEU A O 1
ATOM 771 N N . HIS A 1 99 ? 16.109 -11.812 -0.061 1 89.81 99 HIS A N 1
ATOM 772 C CA . HIS A 1 99 ? 17.109 -11.445 0.923 1 89.81 99 HIS A CA 1
ATOM 773 C C . HIS A 1 99 ? 17.719 -12.68 1.574 1 89.81 99 HIS A C 1
ATOM 775 O O . HIS A 1 99 ? 18.828 -12.625 2.125 1 89.81 99 HIS A O 1
ATOM 781 N N . GLY A 1 100 ? 17.297 -13.805 1.683 1 65.62 100 GLY A N 1
ATOM 782 C CA . GLY A 1 100 ? 17.922 -14.969 2.303 1 65.62 100 GLY A CA 1
ATOM 783 C C . GLY A 1 100 ? 19 -15.602 1.445 1 65.62 100 GLY A C 1
ATOM 784 O O . GLY A 1 100 ? 18.703 -16.172 0.389 1 65.62 100 GLY A O 1
ATOM 785 N N . GLY A 1 101 ? 20.031 -14.883 1.036 1 51.41 101 GLY A N 1
ATOM 786 C CA . GLY A 1 101 ? 21.047 -15.734 0.449 1 51.41 101 GLY A CA 1
ATOM 787 C C . GLY A 1 101 ? 21.203 -17.062 1.172 1 51.41 101 GLY A C 1
ATOM 788 O O . GLY A 1 101 ? 20.875 -17.172 2.352 1 51.41 101 GLY A O 1
ATOM 789 N N . VAL A 1 102 ? 21 -18.094 0.433 1 46.03 102 VAL A N 1
ATOM 790 C CA . VAL A 1 102 ? 21.531 -19.375 0.854 1 46.03 102 VAL A CA 1
ATOM 791 C C . VAL A 1 102 ? 22.812 -19.172 1.669 1 46.03 102 VAL A C 1
ATOM 793 O O . VAL A 1 102 ? 23.734 -18.484 1.225 1 46.03 102 VAL A O 1
ATOM 796 N N . LYS A 1 103 ? 22.703 -18.938 2.945 1 42.69 103 LYS A N 1
ATOM 797 C CA . LYS A 1 103 ? 24.016 -19.281 3.514 1 42.69 103 LYS A CA 1
ATOM 798 C C . LYS A 1 103 ? 24.688 -20.375 2.693 1 42.69 103 LYS A C 1
ATOM 800 O O . LYS A 1 103 ? 24.25 -21.516 2.682 1 42.69 103 LYS A O 1
ATOM 805 N N . LYS A 1 104 ? 24.938 -20.016 1.442 1 39.34 104 LYS A N 1
ATOM 806 C CA . LYS A 1 104 ? 25.938 -21.016 1.077 1 39.34 104 LYS A CA 1
ATOM 807 C C . LYS A 1 104 ? 26.891 -21.281 2.242 1 39.34 104 LYS A C 1
ATOM 809 O O . LYS A 1 104 ? 27.562 -20.375 2.736 1 39.34 104 LYS A O 1
ATOM 814 N N . GLU A 1 105 ? 26.344 -22.078 3.166 1 36.72 105 GLU A N 1
ATOM 815 C CA . GLU A 1 105 ? 27.391 -22.672 4 1 36.72 105 GLU A CA 1
ATOM 816 C C . GLU A 1 105 ? 28.719 -22.719 3.26 1 36.72 105 GLU A C 1
ATOM 818 O O . GLU A 1 105 ? 28.859 -23.438 2.279 1 36.72 105 GLU A O 1
ATOM 823 N N . GLN A 1 106 ? 29.172 -21.516 2.873 1 38.22 106 GLN A N 1
ATOM 824 C CA . GLN A 1 106 ? 30.594 -21.703 2.646 1 38.22 106 GLN A CA 1
ATOM 825 C C . GLN A 1 106 ? 31.156 -22.766 3.59 1 38.22 106 GLN A C 1
ATOM 827 O O . GLN A 1 106 ? 31.234 -22.547 4.801 1 38.22 106 GLN A O 1
ATOM 832 N N . GLY A 1 107 ? 30.562 -23.906 3.492 1 34.78 107 GLY A N 1
ATOM 833 C CA . GLY A 1 107 ? 31.359 -24.969 4.082 1 34.78 107 GLY A CA 1
ATOM 834 C C . GLY A 1 107 ? 32.844 -24.734 3.965 1 34.78 107 GLY A C 1
ATOM 835 O O . GLY A 1 107 ? 33.406 -24.719 2.861 1 34.78 107 GLY A O 1
ATOM 836 N N . GLU A 1 108 ? 33.25 -23.609 4.602 1 38.25 108 GLU A N 1
ATOM 837 C CA . GLU A 1 108 ? 34.688 -23.641 4.859 1 38.25 108 GLU A CA 1
ATOM 838 C C . GLU A 1 108 ? 35.188 -25.078 5.016 1 38.25 108 GLU A C 1
ATOM 840 O O . GLU A 1 108 ? 34.844 -25.766 5.965 1 38.25 108 GLU A O 1
ATOM 845 N N . VAL A 1 109 ? 35.125 -25.812 3.928 1 35.31 109 VAL A N 1
ATOM 846 C CA . VAL A 1 109 ? 35.938 -27.016 3.938 1 35.31 109 VAL A CA 1
ATOM 847 C C . VAL A 1 109 ? 37.25 -26.75 4.652 1 35.31 109 VAL A C 1
ATOM 849 O O . VAL A 1 109 ? 38.094 -25.984 4.16 1 35.31 109 VAL A O 1
ATOM 852 N N . THR A 1 110 ? 37.125 -26.219 5.902 1 33.88 110 THR A N 1
ATOM 853 C CA . THR A 1 110 ? 38.344 -26.344 6.68 1 33.88 110 THR A CA 1
ATOM 854 C C . THR A 1 110 ? 39.062 -27.672 6.367 1 33.88 110 THR A C 1
ATOM 856 O O . THR A 1 110 ? 38.562 -28.734 6.715 1 33.88 110 THR A O 1
ATOM 859 N N . ALA A 1 111 ? 39.5 -27.766 5.117 1 35.44 111 ALA A N 1
ATOM 860 C CA . ALA A 1 111 ? 40.531 -28.766 4.812 1 35.44 111 ALA A CA 1
ATOM 861 C C . ALA A 1 111 ? 41.469 -28.953 5.996 1 35.44 111 ALA A C 1
ATOM 863 O O . ALA A 1 111 ? 42.25 -28.062 6.312 1 35.44 111 ALA A O 1
ATOM 864 N N . THR A 1 112 ? 40.875 -29.438 7.066 1 33.41 112 THR A N 1
ATOM 865 C CA . THR A 1 112 ? 41.781 -29.984 8.086 1 33.41 112 THR A CA 1
ATOM 866 C C . THR A 1 112 ? 42.938 -30.734 7.438 1 33.41 112 THR A C 1
ATOM 868 O O . THR A 1 112 ? 42.75 -31.781 6.801 1 33.41 112 THR A O 1
ATOM 871 N N . GLN A 1 113 ? 43.781 -29.922 6.66 1 32.22 113 GLN A N 1
ATOM 872 C CA . GLN A 1 113 ? 45.094 -30.469 6.324 1 32.22 113 GLN A CA 1
ATOM 873 C C . GLN A 1 113 ? 45.625 -31.359 7.449 1 32.22 113 GLN A C 1
ATOM 875 O O . GLN A 1 113 ? 46 -30.859 8.516 1 32.22 113 GLN A O 1
ATOM 880 N N . ASN A 1 114 ? 44.781 -32.312 7.82 1 30.97 114 ASN A N 1
ATOM 881 C CA . ASN A 1 114 ? 45.375 -33.375 8.648 1 30.97 114 ASN A CA 1
ATOM 882 C C . ASN A 1 114 ? 46.75 -33.75 8.148 1 30.97 114 ASN A C 1
ATOM 884 O O . ASN A 1 114 ? 46.906 -34.312 7.066 1 30.97 114 ASN A O 1
ATOM 888 N N . LYS A 1 115 ? 47.688 -32.688 8.266 1 29.94 115 LYS A N 1
ATOM 889 C CA . LYS A 1 115 ? 49.094 -33 8.133 1 29.94 115 LYS A CA 1
ATOM 890 C C . LYS A 1 115 ? 49.438 -34.375 8.672 1 29.94 115 LYS A C 1
ATOM 892 O O . LYS A 1 115 ? 49.312 -34.656 9.875 1 29.94 115 LYS A O 1
ATOM 897 N N . SER A 1 116 ? 48.969 -35.438 7.883 1 31.06 116 SER A N 1
ATOM 898 C CA . SER A 1 116 ? 49.469 -36.781 8.094 1 31.06 116 SER A CA 1
ATOM 899 C C . SER A 1 116 ? 50.938 -36.75 8.5 1 31.06 116 SER A C 1
ATOM 901 O O . SER A 1 116 ? 51.812 -36.406 7.691 1 31.06 116 SER A O 1
ATOM 903 N N . SER A 1 117 ? 51.125 -35.969 9.68 1 33.47 117 SER A N 1
ATOM 904 C CA . SER A 1 117 ? 52.438 -36.094 10.273 1 33.47 117 SER A CA 1
ATOM 905 C C . SER A 1 117 ? 52.969 -37.531 10.148 1 33.47 117 SER A C 1
ATOM 907 O O . SER A 1 117 ? 52.375 -38.469 10.68 1 33.47 117 SER A O 1
ATOM 909 N N . ARG A 1 118 ? 53.344 -37.906 8.898 1 33.44 118 ARG A N 1
ATOM 910 C CA . ARG A 1 118 ? 54.094 -39.125 8.672 1 33.44 118 ARG A CA 1
ATOM 911 C C . ARG A 1 118 ? 55.031 -39.438 9.836 1 33.44 118 ARG A C 1
ATOM 913 O O . ARG A 1 118 ? 55.844 -38.594 10.211 1 33.44 118 ARG A O 1
ATOM 920 N N . PRO A 1 119 ? 54.406 -40.125 10.82 1 34.66 119 PRO A N 1
ATOM 921 C CA . PRO A 1 119 ? 55.344 -40.531 11.891 1 34.66 119 PRO A CA 1
ATOM 922 C C . PRO A 1 119 ? 56.719 -40.906 11.359 1 34.66 119 PRO A C 1
ATOM 924 O O . PRO A 1 119 ? 56.844 -41.594 10.344 1 34.66 119 PRO A O 1
ATOM 927 N N . ALA A 1 120 ? 57.562 -39.938 11.398 1 34.94 120 ALA A N 1
ATOM 928 C CA . ALA A 1 120 ? 58.969 -40.188 11.039 1 34.94 120 ALA A CA 1
ATOM 929 C C . ALA A 1 120 ? 59.406 -41.562 11.5 1 34.94 120 ALA A C 1
ATOM 931 O O . ALA A 1 120 ? 59.281 -41.906 12.672 1 34.94 120 ALA A O 1
ATOM 932 N N . VAL A 1 121 ? 59.125 -42.562 10.688 1 33.97 121 VAL A N 1
ATOM 933 C CA . VAL A 1 121 ? 59.656 -43.906 10.867 1 33.97 121 VAL A CA 1
ATOM 934 C C . VAL A 1 121 ? 61.094 -43.844 11.398 1 33.97 121 VAL A C 1
ATOM 936 O O . VAL A 1 121 ? 61.969 -43.281 10.75 1 33.97 121 VAL A O 1
ATOM 939 N N . GLN A 1 122 ? 61.156 -43.531 12.719 1 32.34 122 GLN A N 1
ATOM 940 C CA . GLN A 1 122 ? 62.438 -43.656 13.383 1 32.34 122 GLN A CA 1
ATOM 941 C C . GLN A 1 122 ? 63.188 -44.875 12.875 1 32.34 122 GLN A C 1
ATOM 943 O O . GLN A 1 122 ? 62.656 -45.969 12.836 1 32.34 122 GLN A O 1
ATOM 948 N N . GLU A 1 123 ? 63.938 -44.594 11.867 1 34 123 GLU A N 1
ATOM 949 C CA . GLU A 1 123 ? 64.875 -45.562 11.266 1 34 123 GLU A CA 1
ATOM 950 C C . GLU A 1 123 ? 65.562 -46.438 12.328 1 34 123 GLU A C 1
ATOM 952 O O . GLU A 1 123 ? 66 -45.906 13.336 1 34 123 GLU A O 1
ATOM 957 N N . PRO A 1 124 ? 64.938 -47.625 12.469 1 36 124 PRO A N 1
ATOM 958 C CA . PRO A 1 124 ? 65.5 -48.594 13.383 1 36 124 PRO A CA 1
ATOM 959 C C . PRO A 1 124 ? 67.062 -48.625 13.383 1 36 124 PRO A C 1
ATOM 961 O O . PRO A 1 124 ? 67.688 -48.406 12.344 1 36 124 PRO A O 1
ATOM 964 N N . GLU A 1 125 ? 67.562 -47.875 14.305 1 33.62 125 GLU A N 1
ATOM 965 C CA . GLU A 1 125 ? 69 -47.969 14.523 1 33.62 125 GLU A CA 1
ATOM 966 C C . GLU A 1 125 ? 69.5 -49.375 14.391 1 33.62 125 GLU A C 1
ATOM 968 O O . GLU A 1 125 ? 69 -50.312 15.055 1 33.62 125 GLU A O 1
ATOM 973 N N . GLU A 1 126 ? 69.812 -49.781 13.211 1 32.28 126 GLU A N 1
ATOM 974 C CA . GLU A 1 126 ? 70.438 -51.031 12.852 1 32.28 126 GLU A CA 1
ATOM 975 C C . GLU A 1 126 ? 71.562 -51.406 13.828 1 32.28 126 GLU A C 1
ATOM 977 O O . GLU A 1 126 ? 72.625 -50.719 13.867 1 32.28 126 GLU A O 1
ATOM 982 N N . ASP A 1 127 ? 71.125 -51.719 15.016 1 37.19 127 ASP A N 1
ATOM 983 C CA . ASP A 1 127 ? 72.125 -52.25 15.914 1 37.19 127 ASP A CA 1
ATOM 984 C C . ASP A 1 127 ? 73 -53.344 15.219 1 37.19 127 ASP A C 1
ATOM 986 O O . ASP A 1 127 ? 72.438 -54.281 14.672 1 37.19 127 ASP A O 1
ATOM 990 N N . LEU A 1 128 ? 74.062 -52.938 14.633 1 35.09 128 LEU A N 1
ATOM 991 C CA . LEU A 1 128 ? 75.062 -53.781 14.031 1 35.09 128 LEU A CA 1
ATOM 992 C C . LEU A 1 128 ? 75.375 -54.969 14.93 1 35.09 128 LEU A C 1
ATOM 994 O O . LEU A 1 128 ? 75.312 -54.875 16.156 1 35.09 128 LEU A O 1
ATOM 998 N N . PRO A 1 129 ? 75.438 -56.094 14.359 1 34.84 129 PRO A N 1
ATOM 999 C CA . PRO A 1 129 ? 75.75 -57.438 14.812 1 34.84 129 PRO A CA 1
ATOM 1000 C C . PRO A 1 129 ? 77.062 -57.469 15.586 1 34.84 129 PRO A C 1
ATOM 1002 O O . PRO A 1 129 ? 78.125 -57.062 15.07 1 34.84 129 PRO A O 1
ATOM 1005 N N . PHE A 1 130 ? 77.188 -57.094 16.844 1 23.11 130 PHE A N 1
ATOM 1006 C CA . PHE A 1 130 ? 78.188 -57.969 17.469 1 23.11 130 PHE A CA 1
ATOM 1007 C C . PHE A 1 130 ? 77.625 -59.375 17.641 1 23.11 130 PHE A C 1
ATOM 1009 O O . PHE A 1 130 ? 76.375 -59.562 17.781 1 23.11 130 PHE A O 1
ATOM 1016 N N . MET B 1 1 ? 7.469 0.464 5.125 1 89.62 1 MET B N 1
ATOM 1017 C CA . MET B 1 1 ? 7.215 0.639 3.699 1 89.62 1 MET B CA 1
ATOM 1018 C C . MET B 1 1 ? 7.551 2.059 3.256 1 89.62 1 MET B C 1
ATOM 1020 O O . MET B 1 1 ? 7.344 3.014 4.008 1 89.62 1 MET B O 1
ATOM 1024 N N . ASN B 1 2 ? 8.031 2.158 2.043 1 91.81 2 ASN B N 1
ATOM 1025 C CA . ASN B 1 2 ? 8.32 3.486 1.514 1 91.81 2 ASN B CA 1
ATOM 1026 C C . ASN B 1 2 ? 7.562 3.75 0.215 1 91.81 2 ASN B C 1
ATOM 1028 O O . ASN B 1 2 ? 7.434 2.859 -0.626 1 91.81 2 ASN B O 1
ATOM 1032 N N . ILE B 1 3 ? 7.066 5.016 0.126 1 94 3 ILE B N 1
ATOM 1033 C CA . ILE B 1 3 ? 6.438 5.461 -1.111 1 94 3 ILE B CA 1
ATOM 1034 C C . ILE B 1 3 ? 6.934 6.859 -1.471 1 94 3 ILE B C 1
ATOM 1036 O O . ILE B 1 3 ? 7.332 7.625 -0.592 1 94 3 ILE B O 1
ATOM 1040 N N . ILE B 1 4 ? 6.938 7.066 -2.75 1 94.38 4 ILE B N 1
ATOM 1041 C CA . ILE B 1 4 ? 7.297 8.383 -3.258 1 94.38 4 ILE B CA 1
ATOM 1042 C C . ILE B 1 4 ? 6.164 8.93 -4.125 1 94.38 4 ILE B C 1
ATOM 1044 O O . ILE B 1 4 ? 5.605 8.211 -4.953 1 94.38 4 ILE B O 1
ATOM 1048 N N . GLY B 1 5 ? 5.848 10.195 -3.855 1 96.56 5 GLY B N 1
ATOM 1049 C CA . GLY B 1 5 ? 4.785 10.82 -4.633 1 96.56 5 GLY B CA 1
ATOM 1050 C C . GLY B 1 5 ? 4.66 12.312 -4.391 1 96.56 5 GLY B C 1
ATOM 1051 O O . GLY B 1 5 ? 5.469 12.898 -3.668 1 96.56 5 GLY B O 1
ATOM 1052 N N . ARG B 1 6 ? 3.723 12.93 -5.082 1 97.5 6 ARG B N 1
ATOM 1053 C CA . ARG B 1 6 ? 3.492 14.359 -4.957 1 97.5 6 ARG B CA 1
ATOM 1054 C C . ARG B 1 6 ? 2.238 14.648 -4.137 1 97.5 6 ARG B C 1
ATOM 1056 O O . ARG B 1 6 ? 1.213 13.984 -4.312 1 97.5 6 ARG B O 1
ATOM 1063 N N . VAL B 1 7 ? 2.422 15.617 -3.311 1 98.44 7 VAL B N 1
ATOM 1064 C CA . VAL B 1 7 ? 1.276 16.062 -2.527 1 98.44 7 VAL B CA 1
ATOM 1065 C C . VAL B 1 7 ? 0.213 16.641 -3.457 1 98.44 7 VAL B C 1
ATOM 1067 O O . VAL B 1 7 ? 0.517 17.469 -4.32 1 98.44 7 VAL B O 1
ATOM 1070 N N . THR B 1 8 ? -1.062 16.234 -3.252 1 98.5 8 THR B N 1
ATOM 1071 C CA . THR B 1 8 ? -2.102 16.562 -4.219 1 98.5 8 THR B CA 1
ATOM 1072 C C . THR B 1 8 ? -2.85 17.828 -3.801 1 98.5 8 THR B C 1
ATOM 1074 O O . THR B 1 8 ? -3.543 18.438 -4.613 1 98.5 8 THR B O 1
ATOM 1077 N N . LYS B 1 9 ? -2.867 18.156 -2.594 1 98.5 9 LYS B N 1
ATOM 1078 C CA . LYS B 1 9 ? -3.447 19.359 -1.993 1 98.5 9 LYS B CA 1
ATOM 1079 C C . LYS B 1 9 ? -2.717 19.734 -0.708 1 98.5 9 LYS B C 1
ATOM 1081 O O . LYS B 1 9 ? -2.143 18.875 -0.039 1 98.5 9 LYS B O 1
ATOM 1086 N N . ASP B 1 10 ? -2.797 20.984 -0.459 1 98.44 10 ASP B N 1
ATOM 1087 C CA . ASP B 1 10 ? -2.148 21.422 0.77 1 98.44 10 ASP B CA 1
ATOM 1088 C C . ASP B 1 10 ? -2.619 20.609 1.969 1 98.44 10 ASP B C 1
ATOM 1090 O O . ASP B 1 10 ? -3.816 20.359 2.121 1 98.44 10 ASP B O 1
ATOM 1094 N N . ALA B 1 11 ? -1.645 20.281 2.803 1 98.69 11 ALA B N 1
ATOM 1095 C CA . ALA B 1 11 ? -1.952 19.5 3.99 1 98.69 11 ALA B CA 1
ATOM 1096 C C . ALA B 1 11 ? -2.826 20.281 4.965 1 98.69 11 ALA B C 1
ATOM 1098 O O . ALA B 1 11 ? -2.785 21.516 4.988 1 98.69 11 ALA B O 1
ATOM 1099 N N . GLU B 1 12 ? -3.586 19.562 5.746 1 98.5 12 GLU B N 1
ATOM 1100 C CA . GLU B 1 12 ? -4.469 20.156 6.75 1 98.5 12 GLU B CA 1
ATOM 1101 C C . GLU B 1 12 ? -4.18 19.578 8.141 1 98.5 12 GLU B C 1
ATOM 1103 O O . GLU B 1 12 ? -4 18.375 8.297 1 98.5 12 GLU B O 1
ATOM 1108 N N . VAL B 1 13 ? -4.188 20.469 9.102 1 98.06 13 VAL B N 1
ATOM 1109 C CA . VAL B 1 13 ? -4.027 20.031 10.484 1 98.06 13 VAL B CA 1
ATOM 1110 C C . VAL B 1 13 ? -5.398 19.906 11.141 1 98.06 13 VAL B C 1
ATOM 1112 O O . VAL B 1 13 ? -6.211 20.828 11.086 1 98.06 13 VAL B O 1
ATOM 1115 N N . ARG B 1 14 ? -5.609 18.797 11.688 1 97.56 14 ARG B N 1
ATOM 1116 C CA . ARG B 1 14 ? -6.84 18.578 12.445 1 97.56 14 ARG B CA 1
ATOM 1117 C C . ARG B 1 14 ? -6.543 18.359 13.922 1 97.56 14 ARG B C 1
ATOM 1119 O O . ARG B 1 14 ? -5.629 17.609 14.273 1 97.56 14 ARG B O 1
ATOM 1126 N N . THR B 1 15 ? -7.309 19 14.742 1 95.06 15 THR B N 1
ATOM 1127 C CA . THR B 1 15 ? -7.172 18.844 16.188 1 95.06 15 THR B CA 1
ATOM 1128 C C . THR B 1 15 ? -8.297 17.969 16.75 1 95.06 15 THR B C 1
ATOM 1130 O O . THR B 1 15 ? -9.477 18.25 16.516 1 95.06 15 THR B O 1
ATOM 1133 N N . LEU B 1 16 ? -7.84 16.859 17.312 1 91.94 16 LEU B N 1
ATOM 1134 C CA . LEU B 1 16 ? -8.82 15.961 17.906 1 91.94 16 LEU B CA 1
ATOM 1135 C C . LEU B 1 16 ? -8.906 16.156 19.422 1 91.94 16 LEU B C 1
ATOM 1137 O O . LEU B 1 16 ? -8.195 17 19.969 1 91.94 16 LEU B O 1
ATOM 1141 N N . SER B 1 17 ? -9.891 15.445 20.094 1 87.12 17 SER B N 1
ATOM 1142 C CA . SER B 1 17 ? -10.047 15.547 21.547 1 87.12 17 SER B CA 1
ATOM 1143 C C . SER B 1 17 ? -8.742 15.234 22.266 1 87.12 17 SER B C 1
ATOM 1145 O O . SER B 1 17 ? -7.965 14.391 21.812 1 87.12 17 SER B O 1
ATOM 1147 N N . GLY B 1 18 ? -8.453 15.992 23.328 1 89.06 18 GLY B N 1
ATOM 1148 C CA . GLY B 1 18 ? -7.254 15.789 24.125 1 89.06 18 GLY B CA 1
ATOM 1149 C C . GLY B 1 18 ? -6.027 16.469 23.547 1 89.06 18 GLY B C 1
ATOM 1150 O O . GLY B 1 18 ? -4.906 15.969 23.688 1 89.06 18 GLY B O 1
ATOM 1151 N N . ASN B 1 19 ? -6.301 17.359 22.656 1 85.81 19 ASN B N 1
ATOM 1152 C CA . ASN B 1 19 ? -5.27 18.203 22.047 1 85.81 19 ASN B CA 1
ATOM 1153 C C . ASN B 1 19 ? -4.367 17.391 21.109 1 85.81 19 ASN B C 1
ATOM 1155 O O . ASN B 1 19 ? -3.203 17.75 20.922 1 85.81 19 ASN B O 1
ATOM 1159 N N . ARG B 1 20 ? -4.82 16.266 20.703 1 90.94 20 ARG B N 1
ATOM 1160 C CA . ARG B 1 20 ? -4.066 15.516 19.703 1 90.94 20 ARG B CA 1
ATOM 1161 C C . ARG B 1 20 ? -4.293 16.094 18.312 1 90.94 20 ARG B C 1
ATOM 1163 O O . ARG B 1 20 ? -5.43 16.375 17.938 1 90.94 20 ARG B O 1
ATOM 1170 N N . GLN B 1 21 ? -3.148 16.328 17.641 1 96.12 21 GLN B N 1
ATOM 1171 C CA . GLN B 1 21 ? -3.24 16.891 16.297 1 96.12 21 GLN B CA 1
ATOM 1172 C C . GLN B 1 21 ? -2.738 15.906 15.25 1 96.12 21 GLN B C 1
ATOM 1174 O O . GLN B 1 21 ? -1.772 15.18 15.492 1 96.12 21 GLN B O 1
ATOM 1179 N N . VAL B 1 22 ? -3.416 15.859 14.195 1 97.31 22 VAL B N 1
ATOM 1180 C CA . VAL B 1 22 ? -3.008 15.031 13.07 1 97.31 22 VAL B CA 1
ATOM 1181 C C . VAL B 1 22 ? -2.898 15.891 11.812 1 97.31 22 VAL B C 1
ATOM 1183 O O . VAL B 1 22 ? -3.727 16.766 11.578 1 97.31 22 VAL B O 1
ATOM 1186 N N . VAL B 1 23 ? -1.812 15.648 11.031 1 98.5 23 VAL B N 1
ATOM 1187 C CA . VAL B 1 23 ? -1.68 16.266 9.711 1 98.5 23 VAL B CA 1
ATOM 1188 C C . VAL B 1 23 ? -2.193 15.305 8.641 1 98.5 23 VAL B C 1
ATOM 1190 O O . VAL B 1 23 ? -1.646 14.211 8.461 1 98.5 23 VAL B O 1
ATOM 1193 N N . ASN B 1 24 ? -3.246 15.742 7.949 1 98.81 24 ASN B N 1
ATOM 1194 C CA . ASN B 1 24 ? -3.801 14.961 6.848 1 98.81 24 ASN B CA 1
ATOM 1195 C C . ASN B 1 24 ? -3.389 15.539 5.492 1 98.81 24 ASN B C 1
ATOM 1197 O O . ASN B 1 24 ? -3.412 16.75 5.297 1 98.81 24 ASN B O 1
ATOM 1201 N N . PHE B 1 25 ? -2.996 14.648 4.633 1 98.75 25 PHE B N 1
ATOM 1202 C CA . PHE B 1 25 ? -2.65 15.008 3.264 1 98.75 25 PHE B CA 1
ATOM 1203 C C . PHE B 1 25 ? -2.75 13.805 2.34 1 98.75 25 PHE B C 1
ATOM 1205 O O . PHE B 1 25 ? -3.025 12.688 2.791 1 98.75 25 PHE B O 1
ATOM 1212 N N . SER B 1 26 ? -2.729 14.078 1.123 1 98.75 26 SER B N 1
ATOM 1213 C CA . SER B 1 26 ? -2.777 13.008 0.132 1 98.75 26 SER B CA 1
ATOM 1214 C C . SER B 1 26 ? -1.627 13.125 -0.863 1 98.75 26 SER B C 1
ATOM 1216 O O . SER B 1 26 ? -1.168 14.234 -1.163 1 98.75 26 SER B O 1
ATOM 1218 N N . ILE B 1 27 ? -1.193 11.953 -1.286 1 97.88 27 ILE B N 1
ATOM 1219 C CA . ILE B 1 27 ? -0.169 11.992 -2.324 1 97.88 27 ILE B CA 1
ATOM 1220 C C . ILE B 1 27 ? -0.596 11.117 -3.502 1 97.88 27 ILE B C 1
ATOM 1222 O O . ILE B 1 27 ? -1.385 10.188 -3.338 1 97.88 27 ILE B O 1
ATOM 1226 N N . ALA B 1 28 ? -0.087 11.578 -4.668 1 97.88 28 ALA B N 1
ATOM 1227 C CA . ALA B 1 28 ? -0.206 10.805 -5.902 1 97.88 28 ALA B CA 1
ATOM 1228 C C . ALA B 1 28 ? 1.124 10.156 -6.273 1 97.88 28 ALA B C 1
ATOM 1230 O O . ALA B 1 28 ? 2.133 10.844 -6.445 1 97.88 28 ALA B O 1
ATOM 1231 N N . THR B 1 29 ? 1.144 8.867 -6.293 1 95.38 29 THR B N 1
ATOM 1232 C CA . THR B 1 29 ? 2.311 8.117 -6.746 1 95.38 29 THR B CA 1
ATOM 1233 C C . THR B 1 29 ? 2.104 7.605 -8.172 1 95.38 29 THR B C 1
ATOM 1235 O O . THR B 1 29 ? 1.067 7.012 -8.477 1 95.38 29 THR B O 1
ATOM 1238 N N . ASN B 1 30 ? 3.094 7.871 -8.961 1 90.06 30 ASN B N 1
ATOM 1239 C CA . ASN B 1 30 ? 2.979 7.43 -10.344 1 90.06 30 ASN B CA 1
ATOM 1240 C C . ASN B 1 30 ? 3.887 6.238 -10.633 1 90.06 30 ASN B C 1
ATOM 1242 O O . ASN B 1 30 ? 5.074 6.266 -10.305 1 90.06 30 ASN B O 1
ATOM 1246 N N . ASP B 1 31 ? 3.223 5.262 -11.078 1 81.69 31 ASP B N 1
ATOM 1247 C CA . ASP B 1 31 ? 3.963 4.09 -11.539 1 81.69 31 ASP B CA 1
ATOM 1248 C C . ASP B 1 31 ? 3.766 3.869 -13.039 1 81.69 31 ASP B C 1
ATOM 1250 O O . ASP B 1 31 ? 2.727 4.23 -13.594 1 81.69 31 ASP B O 1
ATOM 1254 N N . SER B 1 32 ? 4.91 3.525 -13.688 1 77.75 32 SER B N 1
ATOM 1255 C CA . SER B 1 32 ? 4.824 3.238 -15.109 1 77.75 32 SER B CA 1
ATOM 1256 C C . SER B 1 32 ? 5.188 1.787 -15.406 1 77.75 32 SER B C 1
ATOM 1258 O O . SER B 1 32 ? 6.027 1.2 -14.719 1 77.75 32 SER B O 1
ATOM 1260 N N . TYR B 1 33 ? 4.328 1.195 -16.25 1 70.12 33 TYR B N 1
ATOM 1261 C CA . TYR B 1 33 ? 4.66 -0.146 -16.703 1 70.12 33 TYR B CA 1
ATOM 1262 C C . TYR B 1 33 ? 4.352 -0.298 -18.188 1 70.12 33 TYR B C 1
ATOM 1264 O O . TYR B 1 33 ? 3.652 0.534 -18.781 1 70.12 33 TYR B O 1
ATOM 1272 N N . ARG B 1 34 ? 5.07 -1.174 -18.812 1 71.62 34 ARG B N 1
ATOM 1273 C CA . ARG B 1 34 ? 4.84 -1.462 -20.219 1 71.62 34 ARG B CA 1
ATOM 1274 C C . ARG B 1 34 ? 3.736 -2.502 -20.391 1 71.62 34 ARG B C 1
ATOM 1276 O O . ARG B 1 34 ? 3.809 -3.59 -19.828 1 71.62 34 ARG B O 1
ATOM 1283 N N . SER B 1 35 ? 2.672 -2.084 -21.047 1 68.88 35 SER B N 1
ATOM 1284 C CA . SER B 1 35 ? 1.558 -2.988 -21.297 1 68.88 35 SER B CA 1
ATOM 1285 C C . SER B 1 35 ? 1.984 -4.152 -22.188 1 68.88 35 SER B C 1
ATOM 1287 O O . SER B 1 35 ? 3.117 -4.184 -22.672 1 68.88 35 SER B O 1
ATOM 1289 N N . LYS B 1 36 ? 1.139 -5.168 -22.234 1 65.5 36 LYS B N 1
ATOM 1290 C CA . LYS B 1 36 ? 1.376 -6.309 -23.109 1 65.5 36 LYS B CA 1
ATOM 1291 C C . LYS B 1 36 ? 1.646 -5.859 -24.547 1 65.5 36 LYS B C 1
ATOM 1293 O O . LYS B 1 36 ? 2.416 -6.496 -25.266 1 65.5 36 LYS B O 1
ATOM 1298 N N . GLU B 1 37 ? 0.979 -4.793 -24.859 1 72.44 37 GLU B N 1
ATOM 1299 C CA . GLU B 1 37 ? 1.08 -4.27 -26.219 1 72.44 37 GLU B CA 1
ATOM 1300 C C . GLU B 1 37 ? 2.332 -3.412 -26.391 1 72.44 37 GLU B C 1
ATOM 1302 O O . GLU B 1 37 ? 2.611 -2.922 -27.484 1 72.44 37 GLU B O 1
ATOM 1307 N N . GLY B 1 38 ? 3.076 -3.32 -25.328 1 73.06 38 GLY B N 1
ATOM 1308 C CA . GLY B 1 38 ? 4.324 -2.58 -25.391 1 73.06 38 GLY B CA 1
ATOM 1309 C C . GLY B 1 38 ? 4.156 -1.102 -25.094 1 73.06 38 GLY B C 1
ATOM 1310 O O . GLY B 1 38 ? 5.102 -0.323 -25.234 1 73.06 38 GLY B O 1
ATOM 1311 N N . GLU B 1 39 ? 2.939 -0.781 -24.859 1 77.88 39 GLU B N 1
ATOM 1312 C CA . GLU B 1 39 ? 2.691 0.63 -24.578 1 77.88 39 GLU B CA 1
ATOM 1313 C C . GLU B 1 39 ? 2.932 0.953 -23.109 1 77.88 39 GLU B C 1
ATOM 1315 O O . GLU B 1 39 ? 2.633 0.139 -22.234 1 77.88 39 GLU B O 1
ATOM 1320 N N . ARG B 1 40 ? 3.59 2.09 -23.016 1 79.12 40 ARG B N 1
ATOM 1321 C CA . ARG B 1 40 ? 3.828 2.561 -21.656 1 79.12 40 ARG B CA 1
ATOM 1322 C C . ARG B 1 40 ? 2.541 3.076 -21.031 1 79.12 40 ARG B C 1
ATOM 1324 O O . ARG B 1 40 ? 1.895 3.977 -21.562 1 79.12 40 ARG B O 1
ATOM 1331 N N . VAL B 1 41 ? 2.111 2.365 -19.953 1 80.5 41 VAL B N 1
ATOM 1332 C CA . VAL B 1 41 ? 0.908 2.783 -19.25 1 80.5 41 VAL B CA 1
ATOM 1333 C C . VAL B 1 41 ? 1.286 3.363 -17.875 1 80.5 41 VAL B C 1
ATOM 1335 O O . VAL B 1 41 ? 2.039 2.746 -17.125 1 80.5 41 VAL B O 1
ATOM 1338 N N . GLU B 1 42 ? 0.869 4.582 -17.781 1 83 42 GLU B N 1
ATOM 1339 C CA . GLU B 1 42 ? 1.079 5.234 -16.484 1 83 42 GLU B CA 1
ATOM 1340 C C . GLU B 1 42 ? -0.146 5.086 -15.586 1 83 42 GLU B C 1
ATOM 1342 O O . GLU B 1 42 ? -1.28 5.242 -16.047 1 83 42 GLU B O 1
ATOM 1347 N N . GLN B 1 43 ? 0.131 4.594 -14.383 1 88.06 43 GLN B N 1
ATOM 1348 C CA . GLN B 1 43 ? -0.949 4.492 -13.406 1 88.06 43 GLN B CA 1
ATOM 1349 C C . GLN B 1 43 ? -0.632 5.301 -12.148 1 88.06 43 GLN B C 1
ATOM 1351 O O . GLN B 1 43 ? 0.47 5.203 -11.609 1 88.06 43 GLN B O 1
ATOM 1356 N N . THR B 1 44 ? -1.667 6.125 -11.805 1 94 44 THR B N 1
ATOM 1357 C CA . THR B 1 44 ? -1.535 6.938 -10.602 1 94 44 THR B CA 1
ATOM 1358 C C . THR B 1 44 ? -2.221 6.266 -9.422 1 94 44 THR B C 1
ATOM 1360 O O . THR B 1 44 ? -3.352 5.793 -9.539 1 94 44 THR B O 1
ATOM 1363 N N . THR B 1 45 ? -1.474 6.133 -8.359 1 96.56 45 THR B N 1
ATOM 1364 C CA . THR B 1 45 ? -2.02 5.629 -7.105 1 96.56 45 THR B CA 1
ATOM 1365 C C . THR B 1 45 ? -2.104 6.746 -6.066 1 96.56 45 THR B C 1
ATOM 1367 O O . THR B 1 45 ? -1.13 7.465 -5.84 1 96.56 45 THR B O 1
ATOM 1370 N N . TYR B 1 46 ? -3.318 6.84 -5.453 1 97.75 46 TYR B N 1
ATOM 1371 C CA . TYR B 1 46 ? -3.512 7.875 -4.441 1 97.75 46 TYR B CA 1
ATOM 1372 C C . TYR B 1 46 ? -3.492 7.277 -3.039 1 97.75 46 TYR B C 1
ATOM 1374 O O . TYR B 1 46 ? -4.066 6.211 -2.803 1 97.75 46 TYR B O 1
ATOM 1382 N N . PHE B 1 47 ? -2.848 7.953 -2.145 1 98.44 47 PHE B N 1
ATOM 1383 C CA . PHE B 1 47 ? -2.832 7.59 -0.732 1 98.44 47 PHE B CA 1
ATOM 1384 C C . PHE B 1 47 ? -3.395 8.719 0.123 1 98.44 47 PHE B C 1
ATOM 1386 O O . PHE B 1 47 ? -3.043 9.883 -0.071 1 98.44 47 PHE B O 1
ATOM 1393 N N . ASP B 1 48 ? -4.297 8.359 1.06 1 98.75 48 ASP B N 1
ATOM 1394 C CA . ASP B 1 48 ? -4.656 9.273 2.143 1 98.75 48 ASP B CA 1
ATOM 1395 C C . ASP B 1 48 ? -3.709 9.117 3.33 1 98.75 48 ASP B C 1
ATOM 1397 O O . ASP B 1 48 ? -3.689 8.07 3.982 1 98.75 48 ASP B O 1
ATOM 1401 N N . CYS B 1 49 ? -3.031 10.172 3.578 1 98.69 49 CYS B N 1
ATOM 1402 C CA . CYS B 1 49 ? -1.933 10.062 4.531 1 98.69 49 CYS B CA 1
ATOM 1403 C C . CYS B 1 49 ? -2.27 10.773 5.836 1 98.69 49 CYS B C 1
ATOM 1405 O O . CYS B 1 49 ? -2.99 11.773 5.836 1 98.69 49 CYS B O 1
ATOM 1407 N N . ALA B 1 50 ? -1.719 10.227 6.906 1 98.38 50 ALA B N 1
ATOM 1408 C CA . ALA B 1 50 ? -1.804 10.828 8.234 1 98.38 50 ALA B CA 1
ATOM 1409 C C . ALA B 1 50 ? -0.429 10.891 8.898 1 98.38 50 ALA B C 1
ATOM 1411 O O . ALA B 1 50 ? 0.358 9.945 8.805 1 98.38 50 ALA B O 1
ATOM 1412 N N . TYR B 1 51 ? -0.111 11.961 9.555 1 97.25 51 TYR B N 1
ATOM 1413 C CA . TYR B 1 51 ? 1.107 12.188 10.32 1 97.25 51 TYR B CA 1
ATOM 1414 C C . TYR B 1 51 ? 0.79 12.805 11.68 1 97.25 51 TYR B C 1
ATOM 1416 O O . TYR B 1 51 ? 0.246 13.906 11.75 1 97.25 51 TYR B O 1
ATOM 1424 N N . TRP B 1 52 ? 1.232 12.117 12.742 1 95 52 TRP B N 1
ATOM 1425 C CA . TRP B 1 52 ? 0.742 12.453 14.078 1 95 52 TRP B CA 1
ATOM 1426 C C . TRP B 1 52 ? 1.835 13.117 14.906 1 95 52 TRP B C 1
ATOM 1428 O O . TRP B 1 52 ? 1.604 13.5 16.062 1 95 52 TRP B O 1
ATOM 1438 N N . ILE B 1 53 ? 2.967 13.312 14.43 1 92.38 53 ILE B N 1
ATOM 1439 C CA . ILE B 1 53 ? 4.125 13.672 15.242 1 92.38 53 ILE B CA 1
ATOM 1440 C C . ILE B 1 53 ? 4.184 15.188 15.414 1 92.38 53 ILE B C 1
ATOM 1442 O O . ILE B 1 53 ? 4.301 15.688 16.531 1 92.38 53 ILE B O 1
ATOM 1446 N N . SER B 1 54 ? 4.148 15.906 14.383 1 94.62 54 SER B N 1
ATOM 1447 C CA . SER B 1 54 ? 4.23 17.359 14.461 1 94.62 54 SER B CA 1
ATOM 1448 C C . SER B 1 54 ? 3.312 18.031 13.438 1 94.62 54 SER B C 1
ATOM 1450 O O . SER B 1 54 ? 3.426 17.781 12.242 1 94.62 54 SER B O 1
ATOM 1452 N N . PRO B 1 55 ? 2.523 18.938 13.961 1 96.44 55 PRO B N 1
ATOM 1453 C CA . PRO B 1 55 ? 1.666 19.656 13.016 1 96.44 55 PRO B CA 1
ATOM 1454 C C . PRO B 1 55 ? 2.447 20.609 12.125 1 96.44 55 PRO B C 1
ATOM 1456 O O . PRO B 1 55 ? 1.922 21.078 11.109 1 96.44 55 PRO B O 1
ATOM 1459 N N . LYS B 1 56 ? 3.65 20.891 12.469 1 96.44 56 LYS B N 1
ATOM 1460 C CA . LYS B 1 56 ? 4.445 21.891 11.766 1 96.44 56 LYS B CA 1
ATOM 1461 C C . LYS B 1 56 ? 4.746 21.453 10.336 1 96.44 56 LYS B C 1
ATOM 1463 O O . LYS B 1 56 ? 4.984 22.281 9.461 1 96.44 56 LYS B O 1
ATOM 1468 N N . VAL B 1 57 ? 4.727 20.188 10.125 1 97.06 57 VAL B N 1
ATOM 1469 C CA . VAL B 1 57 ? 5.102 19.656 8.812 1 97.06 57 VAL B CA 1
ATOM 1470 C C . VAL B 1 57 ? 4.082 20.109 7.773 1 97.06 57 VAL B C 1
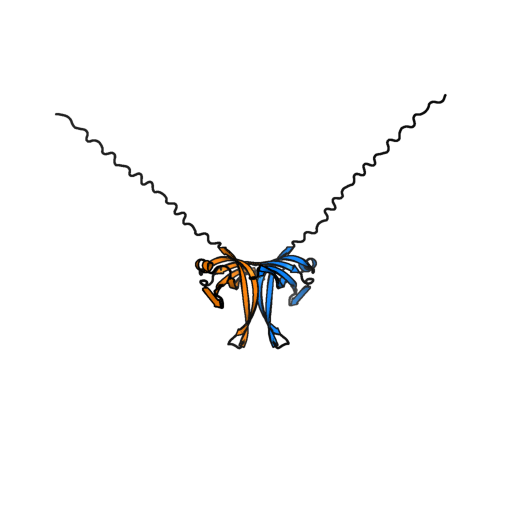ATOM 1472 O O . VAL B 1 57 ? 4.355 20.078 6.57 1 97.06 57 VAL B O 1
ATOM 1475 N N . ALA B 1 58 ? 2.932 20.453 8.203 1 98 58 ALA B N 1
ATOM 1476 C CA . ALA B 1 58 ? 1.886 20.875 7.277 1 98 58 ALA B CA 1
ATOM 1477 C C . ALA B 1 58 ? 2.359 22.047 6.418 1 98 58 ALA B C 1
ATOM 1479 O O . ALA B 1 58 ? 1.954 22.188 5.262 1 98 58 ALA B O 1
ATOM 1480 N N . GLU B 1 59 ? 3.221 22.859 6.934 1 96.62 59 GLU B N 1
ATOM 1481 C CA . GLU B 1 59 ? 3.695 24.062 6.25 1 96.62 59 GLU B CA 1
ATOM 1482 C C . GLU B 1 59 ? 4.52 23.703 5.016 1 96.62 59 GLU B C 1
ATOM 1484 O O . GLU B 1 59 ? 4.582 24.484 4.059 1 96.62 59 GLU B O 1
ATOM 1489 N N . ILE B 1 60 ? 5.105 22.562 5.023 1 95.5 60 ILE B N 1
ATOM 1490 C CA . ILE B 1 60 ? 5.988 22.203 3.92 1 95.5 60 ILE B CA 1
ATOM 1491 C C . ILE B 1 60 ? 5.281 21.203 3.004 1 95.5 60 ILE B C 1
ATOM 1493 O O . ILE B 1 60 ? 5.809 20.844 1.951 1 95.5 60 ILE B O 1
ATOM 1497 N N . LEU B 1 61 ? 4.16 20.703 3.432 1 97.88 61 LEU B N 1
ATOM 1498 C CA . LEU B 1 61 ? 3.385 19.766 2.633 1 97.88 61 LEU B CA 1
ATOM 1499 C C . LEU B 1 61 ? 2.324 20.484 1.812 1 97.88 61 LEU B C 1
ATOM 1501 O O . LEU B 1 61 ? 1.125 20.281 2.021 1 97.88 61 LEU B O 1
ATOM 1505 N N . ARG B 1 62 ? 2.865 21.172 0.841 1 97.56 62 ARG B N 1
ATOM 1506 C CA . ARG B 1 62 ? 2.025 21.938 -0.08 1 97.56 62 ARG B CA 1
ATOM 1507 C C . ARG B 1 62 ? 1.766 21.141 -1.359 1 97.56 62 ARG B C 1
ATOM 1509 O O . ARG B 1 62 ? 2.545 20.25 -1.719 1 97.56 62 ARG B O 1
ATOM 1516 N N . LYS B 1 63 ? 0.652 21.562 -2.021 1 97.88 63 LYS B N 1
ATOM 1517 C CA . LYS B 1 63 ? 0.326 20.922 -3.287 1 97.88 63 LYS B CA 1
ATOM 1518 C C . LYS B 1 63 ? 1.528 20.922 -4.227 1 97.88 63 LYS B C 1
ATOM 1520 O O . LYS B 1 63 ? 2.182 21.938 -4.414 1 97.88 63 LYS B O 1
ATOM 1525 N N . GLY B 1 64 ? 1.786 19.734 -4.75 1 97 64 GLY B N 1
ATOM 1526 C CA . GLY B 1 64 ? 2.84 19.641 -5.75 1 97 64 GLY B CA 1
ATOM 1527 C C . GLY B 1 64 ? 4.176 19.219 -5.164 1 97 64 GLY B C 1
ATOM 1528 O O . GLY B 1 64 ? 5.09 18.844 -5.898 1 97 64 GLY B O 1
ATOM 1529 N N . THR B 1 65 ? 4.371 19.297 -3.848 1 96.75 65 THR B N 1
ATOM 1530 C CA . THR B 1 65 ? 5.621 18.922 -3.195 1 96.75 65 THR B CA 1
ATOM 1531 C C . THR B 1 65 ? 5.902 17.438 -3.367 1 96.75 65 THR B C 1
ATOM 1533 O O . THR B 1 65 ? 5.008 16.609 -3.193 1 96.75 65 THR B O 1
ATOM 1536 N N . LEU B 1 66 ? 7.164 17.172 -3.83 1 97.25 66 LEU B N 1
ATOM 1537 C CA . LEU B 1 66 ? 7.59 15.773 -3.936 1 97.25 66 LEU B CA 1
ATOM 1538 C C . LEU B 1 66 ? 8.102 15.258 -2.596 1 97.25 66 LEU B C 1
ATOM 1540 O O . LEU B 1 66 ? 9.023 15.844 -2.012 1 97.25 66 LEU B O 1
ATOM 1544 N N . VAL B 1 67 ? 7.531 14.094 -2.154 1 97.62 67 VAL B N 1
ATOM 1545 C CA . VAL B 1 67 ? 7.918 13.594 -0.839 1 97.62 67 VAL B CA 1
ATOM 1546 C C . VAL B 1 67 ? 8.188 12.094 -0.917 1 97.62 67 VAL B C 1
ATOM 1548 O O . VAL B 1 67 ? 7.672 11.406 -1.802 1 97.62 67 VAL B O 1
ATOM 1551 N N . GLU B 1 68 ? 9.008 11.672 -0.046 1 96.69 68 GLU B N 1
ATOM 1552 C CA . GLU B 1 68 ? 9.164 10.258 0.303 1 96.69 68 GLU B CA 1
ATOM 1553 C C . GLU B 1 68 ? 8.648 9.977 1.712 1 96.69 68 GLU B C 1
ATOM 1555 O O . GLU B 1 68 ? 9.07 10.625 2.672 1 96.69 68 GLU B O 1
ATOM 1560 N N . LEU B 1 69 ? 7.773 9 1.785 1 96.44 69 LEU B N 1
ATOM 1561 C CA . LEU B 1 69 ? 7.18 8.664 3.076 1 96.44 69 LEU B CA 1
ATOM 1562 C C . LEU B 1 69 ? 7.594 7.266 3.52 1 96.44 69 LEU B C 1
ATOM 1564 O O . LEU B 1 69 ? 7.676 6.352 2.699 1 96.44 69 LEU B O 1
ATOM 1568 N N . SER B 1 70 ? 7.855 7.176 4.777 1 93.25 70 SER B N 1
ATOM 1569 C CA . SER B 1 70 ? 7.914 5.879 5.445 1 93.25 70 SER B CA 1
ATOM 1570 C C . SER B 1 70 ? 6.711 5.676 6.363 1 93.25 70 SER B C 1
ATOM 1572 O O . SER B 1 70 ? 6.234 6.625 6.988 1 93.25 70 SER B O 1
ATOM 1574 N N . GLY B 1 71 ? 6.273 4.492 6.344 1 93.69 71 GLY B N 1
ATOM 1575 C CA . GLY B 1 71 ? 5.133 4.234 7.211 1 93.69 71 GLY B CA 1
ATOM 1576 C C . GLY B 1 71 ? 4.441 2.918 6.91 1 93.69 71 GLY B C 1
ATOM 1577 O O . GLY B 1 71 ? 5.09 1.949 6.508 1 93.69 71 GLY B O 1
ATOM 1578 N N . ARG B 1 72 ? 3.105 2.959 7.227 1 92.88 72 ARG B N 1
ATOM 1579 C CA . ARG B 1 72 ? 2.301 1.75 7.07 1 92.88 72 ARG B CA 1
ATOM 1580 C C . ARG B 1 72 ? 1.081 2.014 6.195 1 92.88 72 ARG B C 1
ATOM 1582 O O . ARG B 1 72 ? 0.352 2.984 6.414 1 92.88 72 ARG B O 1
ATOM 1589 N N . VAL B 1 73 ? 0.934 1.082 5.293 1 95.94 73 VAL B N 1
ATOM 1590 C CA . VAL B 1 73 ? -0.222 1.188 4.406 1 95.94 73 VAL B CA 1
ATOM 1591 C C . VAL B 1 73 ? -1.356 0.311 4.934 1 95.94 73 VAL B C 1
ATOM 1593 O O . VAL B 1 73 ? -1.112 -0.753 5.504 1 95.94 73 VAL B O 1
ATOM 1596 N N . SER B 1 74 ? -2.551 0.765 4.801 1 96.94 74 SER B N 1
ATOM 1597 C CA . SER B 1 74 ? -3.752 -0.017 5.07 1 96.94 74 SER B CA 1
ATOM 1598 C C . SER B 1 74 ? -4.84 0.272 4.043 1 96.94 74 SER B C 1
ATOM 1600 O O . SER B 1 74 ? -4.773 1.271 3.324 1 96.94 74 SER B O 1
ATOM 1602 N N . ALA B 1 75 ? -5.758 -0.653 3.912 1 98.12 75 ALA B N 1
ATOM 1603 C CA . ALA B 1 75 ? -6.902 -0.466 3.021 1 98.12 75 ALA B CA 1
ATOM 1604 C C . ALA B 1 75 ? -8.156 -0.113 3.809 1 98.12 75 ALA B C 1
ATOM 1606 O O . ALA B 1 75 ? -8.352 -0.591 4.93 1 98.12 75 ALA B O 1
ATOM 1607 N N . ARG B 1 76 ? -8.961 0.697 3.248 1 97.5 76 ARG B N 1
ATOM 1608 C CA . ARG B 1 76 ? -10.273 0.976 3.803 1 97.5 76 ARG B CA 1
ATOM 1609 C C . ARG B 1 76 ? -11.375 0.708 2.775 1 97.5 76 ARG B C 1
ATOM 1611 O O . ARG B 1 76 ? -11.133 0.788 1.569 1 97.5 76 ARG B O 1
ATOM 1618 N N . ALA B 1 77 ? -12.508 0.37 3.279 1 97.38 77 ALA B N 1
ATOM 1619 C CA . ALA B 1 77 ? -13.688 0.153 2.436 1 97.38 77 ALA B CA 1
ATOM 1620 C C . ALA B 1 77 ? -14.883 0.934 2.957 1 97.38 77 ALA B C 1
ATOM 1622 O O . ALA B 1 77 ? -15.047 1.105 4.168 1 97.38 77 ALA B O 1
ATOM 1623 N N . TRP B 1 78 ? -15.68 1.382 2.025 1 96.12 78 TRP B N 1
ATOM 1624 C CA . TRP B 1 78 ? -16.906 2.08 2.395 1 96.12 78 TRP B CA 1
ATOM 1625 C C . TRP B 1 78 ? -17.953 1.978 1.284 1 96.12 78 TRP B C 1
ATOM 1627 O O . TRP B 1 78 ? -17.625 1.604 0.154 1 96.12 78 TRP B O 1
ATOM 1637 N N . LYS B 1 79 ? -19.219 2.207 1.727 1 93.62 79 LYS B N 1
ATOM 1638 C CA . LYS B 1 79 ? -20.312 2.287 0.746 1 93.62 79 LYS B CA 1
ATOM 1639 C C . LYS B 1 79 ? -20.531 3.729 0.302 1 93.62 79 LYS B C 1
ATOM 1641 O O . LYS B 1 79 ? -20.766 4.609 1.132 1 93.62 79 LYS B O 1
ATOM 1646 N N . GLY B 1 80 ? -20.453 3.838 -1.061 1 91.44 80 GLY B N 1
ATOM 1647 C CA . GLY B 1 80 ? -20.703 5.172 -1.58 1 91.44 80 GLY B CA 1
ATOM 1648 C C . GLY B 1 80 ? -22.172 5.559 -1.561 1 91.44 80 GLY B C 1
ATOM 1649 O O . GLY B 1 80 ? -23.031 4.727 -1.278 1 91.44 80 GLY B O 1
ATOM 1650 N N . SER B 1 81 ? -22.406 6.863 -1.79 1 92.69 81 SER B N 1
ATOM 1651 C CA . SER B 1 81 ? -23.781 7.355 -1.875 1 92.69 81 SER B CA 1
ATOM 1652 C C . SER B 1 81 ? -24.562 6.629 -2.967 1 92.69 81 SER B C 1
ATOM 1654 O O . SER B 1 81 ? -25.781 6.551 -2.91 1 92.69 81 SER B O 1
ATOM 1656 N N . ASP B 1 82 ? -23.844 6.172 -3.924 1 91.44 82 ASP B N 1
ATOM 1657 C CA . ASP B 1 82 ? -24.438 5.434 -5.031 1 91.44 82 ASP B CA 1
ATOM 1658 C C . ASP B 1 82 ? -24.719 3.986 -4.641 1 91.44 82 ASP B C 1
ATOM 1660 O O . ASP B 1 82 ? -25.281 3.221 -5.426 1 91.44 82 ASP B O 1
ATOM 1664 N N . GLY B 1 83 ? -24.375 3.635 -3.465 1 89 83 GLY B N 1
ATOM 1665 C CA . GLY B 1 83 ? -24.594 2.277 -2.984 1 89 83 GLY B CA 1
ATOM 1666 C C . GLY B 1 83 ? -23.484 1.325 -3.387 1 89 83 GLY B C 1
ATOM 1667 O O . GLY B 1 83 ? -23.5 0.151 -3.012 1 89 83 GLY B O 1
ATOM 1668 N N . GLU B 1 84 ? -22.562 1.875 -4.133 1 93.12 84 GLU B N 1
ATOM 1669 C CA . GLU B 1 84 ? -21.484 1.037 -4.617 1 93.12 84 GLU B CA 1
ATOM 1670 C C . GLU B 1 84 ? -20.375 0.911 -3.572 1 93.12 84 GLU B C 1
ATOM 1672 O O . GLU B 1 84 ? -20.172 1.815 -2.76 1 93.12 84 GLU B O 1
ATOM 1677 N N . LEU B 1 85 ? -19.734 -0.265 -3.67 1 94.94 85 LEU B N 1
ATOM 1678 C CA . LEU B 1 85 ? -18.609 -0.524 -2.773 1 94.94 85 LEU B CA 1
ATOM 1679 C C . LEU B 1 85 ? -17.328 0.136 -3.291 1 94.94 85 LEU B C 1
ATOM 1681 O O . LEU B 1 85 ? -16.984 -0.01 -4.465 1 94.94 85 LEU B O 1
ATOM 1685 N N . HIS B 1 86 ? -16.703 0.946 -2.385 1 96.88 86 HIS B N 1
ATOM 1686 C CA . HIS B 1 86 ? -15.445 1.61 -2.719 1 96.88 86 HIS B CA 1
ATOM 1687 C C . HIS B 1 86 ? -14.328 1.184 -1.774 1 96.88 86 HIS B C 1
ATOM 1689 O O . HIS B 1 86 ? -14.594 0.713 -0.666 1 96.88 86 HIS B O 1
ATOM 1695 N N . ALA B 1 87 ? -13.18 1.266 -2.285 1 97.81 87 ALA B N 1
ATOM 1696 C CA . ALA B 1 87 ? -11.992 1.022 -1.473 1 97.81 87 ALA B CA 1
ATOM 1697 C C . ALA B 1 87 ? -10.961 2.137 -1.654 1 97.81 87 ALA B C 1
ATOM 1699 O O . ALA B 1 87 ? -10.969 2.832 -2.674 1 97.81 87 ALA B O 1
ATOM 1700 N N . GLY B 1 88 ? -10.125 2.344 -0.659 1 98.06 88 GLY B N 1
ATOM 1701 C CA . GLY B 1 88 ? -9.062 3.34 -0.689 1 98.06 88 GLY B CA 1
ATOM 1702 C C . GLY B 1 88 ? -7.836 2.932 0.1 1 98.06 88 GLY B C 1
ATOM 1703 O O . GLY B 1 88 ? -7.859 1.934 0.823 1 98.06 88 GLY B O 1
ATOM 1704 N N . LEU B 1 89 ? -6.773 3.676 -0.112 1 98.56 89 LEU B N 1
ATOM 1705 C CA . LEU B 1 89 ? -5.504 3.418 0.564 1 98.56 89 LEU B CA 1
ATOM 1706 C C . LEU B 1 89 ? -5.223 4.488 1.613 1 98.56 89 LEU B C 1
ATOM 1708 O O . LEU B 1 89 ? -5.215 5.684 1.302 1 98.56 89 LEU B O 1
ATOM 1712 N N . ASN B 1 90 ? -5.023 4.008 2.795 1 98.38 90 ASN B N 1
ATOM 1713 C CA . ASN B 1 90 ? -4.516 4.859 3.863 1 98.38 90 ASN B CA 1
ATOM 1714 C C . ASN B 1 90 ? -3.018 4.648 4.078 1 98.38 90 ASN B C 1
ATOM 1716 O O . ASN B 1 90 ? -2.504 3.549 3.873 1 98.38 90 ASN B O 1
ATOM 1720 N N . PHE B 1 91 ? -2.354 5.695 4.438 1 97.69 91 PHE B N 1
ATOM 1721 C CA . PHE B 1 91 ? -0.935 5.617 4.77 1 97.69 91 PHE B CA 1
ATOM 1722 C C . PHE B 1 91 ? -0.643 6.336 6.078 1 97.69 91 PHE B C 1
ATOM 1724 O O . PHE B 1 91 ? -0.705 7.566 6.145 1 97.69 91 PHE B O 1
ATOM 1731 N N . ASN B 1 92 ? -0.371 5.57 7.121 1 96.06 92 ASN B N 1
ATOM 1732 C CA . ASN B 1 92 ? 0.08 6.148 8.383 1 96.06 92 ASN B CA 1
ATOM 1733 C C . ASN B 1 92 ? 1.577 6.441 8.359 1 96.06 92 ASN B C 1
ATOM 1735 O O . ASN B 1 92 ? 2.396 5.527 8.453 1 96.06 92 ASN B O 1
ATOM 1739 N N . THR B 1 93 ? 1.879 7.691 8.344 1 96.19 93 THR B N 1
ATOM 1740 C CA . THR B 1 93 ? 3.234 8.133 8.047 1 96.19 93 THR B CA 1
ATOM 1741 C C . THR B 1 93 ? 4.055 8.273 9.32 1 96.19 93 THR B C 1
ATOM 1743 O O . THR B 1 93 ? 3.607 8.891 10.289 1 96.19 93 THR B O 1
ATOM 1746 N N . SER B 1 94 ? 5.285 7.715 9.281 1 93.25 94 SER B N 1
ATOM 1747 C CA . SER B 1 94 ? 6.199 7.852 10.406 1 93.25 94 SER B CA 1
ATOM 1748 C C . SER B 1 94 ? 7.332 8.82 10.086 1 93.25 94 SER B C 1
ATOM 1750 O O . SER B 1 94 ? 7.891 9.453 10.984 1 93.25 94 SER B O 1
ATOM 1752 N N . GLN B 1 95 ? 7.727 8.852 8.797 1 94.75 95 GLN B N 1
ATOM 1753 C CA . GLN B 1 95 ? 8.789 9.75 8.367 1 94.75 95 GLN B CA 1
ATOM 1754 C C . GLN B 1 95 ? 8.445 10.414 7.035 1 94.75 95 GLN B C 1
ATOM 1756 O O . GLN B 1 95 ? 7.828 9.797 6.168 1 94.75 95 GLN B O 1
ATOM 1761 N N . ILE B 1 96 ? 8.914 11.617 6.926 1 97.12 96 ILE B N 1
ATOM 1762 C CA . ILE B 1 96 ? 8.727 12.383 5.703 1 97.12 96 ILE B CA 1
ATOM 1763 C C . ILE B 1 96 ? 10.07 12.938 5.227 1 97.12 96 ILE B C 1
ATOM 1765 O O . ILE B 1 96 ? 10.797 13.562 6 1 97.12 96 ILE B O 1
ATOM 1769 N N . LYS B 1 97 ? 10.328 12.648 4.031 1 96.62 97 LYS B N 1
ATOM 1770 C CA . LYS B 1 97 ? 11.484 13.242 3.365 1 96.62 97 LYS B CA 1
ATOM 1771 C C . LYS B 1 97 ? 11.055 14.062 2.152 1 96.62 97 LYS B C 1
ATOM 1773 O O . LYS B 1 97 ? 10.344 13.57 1.279 1 96.62 97 LYS B O 1
ATOM 1778 N N . LEU B 1 98 ? 11.516 15.273 2.08 1 95.19 98 LEU B N 1
ATOM 1779 C CA . LEU B 1 98 ? 11.211 16.141 0.942 1 95.19 98 LEU B CA 1
ATOM 1780 C C . LEU B 1 98 ? 12.289 16.016 -0.132 1 95.19 98 LEU B C 1
ATOM 1782 O O . LEU B 1 98 ? 13.477 15.914 0.182 1 95.19 98 LEU B O 1
ATOM 1786 N N . HIS B 1 99 ? 12.039 15.82 -1.379 1 89.81 99 HIS B N 1
ATOM 1787 C CA . HIS B 1 99 ? 13.016 15.742 -2.461 1 89.81 99 HIS B CA 1
ATOM 1788 C C . HIS B 1 99 ? 13.172 17.094 -3.154 1 89.81 99 HIS B C 1
ATOM 1790 O O . HIS B 1 99 ? 14.172 17.344 -3.828 1 89.81 99 HIS B O 1
ATOM 1796 N N . GLY B 1 100 ? 12.445 18.078 -3.199 1 65.75 100 GLY B N 1
ATOM 1797 C CA . GLY B 1 100 ? 12.633 19.359 -3.852 1 65.75 100 GLY B CA 1
ATOM 1798 C C . GLY B 1 100 ? 13.602 20.266 -3.109 1 65.75 100 GLY B C 1
ATOM 1799 O O . GLY B 1 100 ? 13.305 20.719 -1.999 1 65.75 100 GLY B O 1
ATOM 1800 N N . GLY B 1 101 ? 14.844 19.891 -2.902 1 51.19 101 GLY B N 1
ATOM 1801 C CA . GLY B 1 101 ? 15.633 21 -2.396 1 51.19 101 GLY B CA 1
ATOM 1802 C C . GLY B 1 101 ? 15.273 22.328 -3.041 1 51.19 101 GLY B C 1
ATOM 1803 O O . GLY B 1 101 ? 14.703 22.359 -4.133 1 51.19 101 GLY B O 1
ATOM 1804 N N . VAL B 1 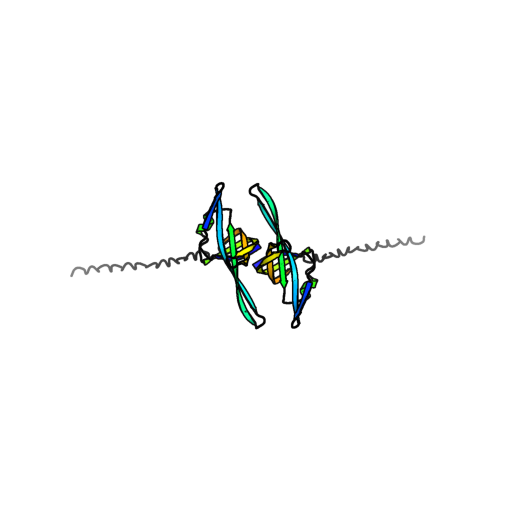102 ? 14.969 23.266 -2.205 1 46 102 VAL B N 1
ATOM 1805 C CA . VAL B 1 102 ? 15.016 24.672 -2.578 1 46 102 VAL B CA 1
ATOM 1806 C C . VAL B 1 102 ? 16.062 24.891 -3.664 1 46 102 VAL B C 1
ATOM 1808 O O . VAL B 1 102 ? 17.234 24.5 -3.496 1 46 102 VAL B O 1
ATOM 1811 N N . LYS B 1 103 ? 15.766 24.672 -4.895 1 42.53 103 LYS B N 1
ATOM 1812 C CA . LYS B 1 103 ? 16.75 25.422 -5.672 1 42.53 103 LYS B CA 1
ATOM 1813 C C . LYS B 1 103 ? 17.219 26.656 -4.906 1 42.53 103 LYS B C 1
ATOM 1815 O O . LYS B 1 103 ? 16.453 27.609 -4.723 1 42.53 103 LYS B O 1
ATOM 1820 N N . LYS B 1 104 ? 17.797 26.375 -3.754 1 39.41 104 LYS B N 1
ATOM 1821 C CA . LYS B 1 104 ? 18.516 27.625 -3.467 1 39.41 104 LYS B CA 1
ATOM 1822 C C . LYS B 1 104 ? 19.062 28.25 -4.746 1 39.41 104 LYS B C 1
ATOM 1824 O O . LYS B 1 104 ? 19.859 27.641 -5.449 1 39.41 104 LYS B O 1
ATOM 1829 N N . GLU B 1 105 ? 18.109 28.875 -5.461 1 36.69 105 GLU B N 1
ATOM 1830 C CA . GLU B 1 105 ? 18.734 29.797 -6.395 1 36.69 105 GLU B CA 1
ATOM 1831 C C . GLU B 1 105 ? 20.109 30.234 -5.91 1 36.69 105 GLU B C 1
ATOM 1833 O O . GLU B 1 105 ? 20.234 30.922 -4.895 1 36.69 105 GLU B O 1
ATOM 1838 N N . GLN B 1 106 ? 20.984 29.25 -5.781 1 38.69 106 GLN B N 1
ATOM 1839 C CA . GLN B 1 106 ? 22.297 29.875 -5.777 1 38.69 106 GLN B CA 1
ATOM 1840 C C . GLN B 1 106 ? 22.312 31.125 -6.656 1 38.69 106 GLN B C 1
ATOM 1842 O O . GLN B 1 106 ? 22.234 31.016 -7.883 1 38.69 106 GLN B O 1
ATOM 1847 N N . GLY B 1 107 ? 21.422 32.031 -6.34 1 34.97 107 GLY B N 1
ATOM 1848 C CA . GLY B 1 107 ? 21.734 33.312 -6.914 1 34.97 107 GLY B CA 1
ATOM 1849 C C . GLY B 1 107 ? 23.219 33.562 -7.059 1 34.97 107 GLY B C 1
ATOM 1850 O O . GLY B 1 107 ? 23.938 33.625 -6.062 1 34.97 107 GLY B O 1
ATOM 1851 N N . GLU B 1 108 ? 23.828 32.781 -7.93 1 38.5 108 GLU B N 1
ATOM 1852 C CA . GLU B 1 108 ? 25.109 33.281 -8.391 1 38.5 108 GLU B CA 1
ATOM 1853 C C . GLU B 1 108 ? 25.125 34.812 -8.375 1 38.5 108 GLU B C 1
ATOM 1855 O O . GLU B 1 108 ? 24.406 35.469 -9.133 1 38.5 108 GLU B O 1
ATOM 1860 N N . VAL B 1 109 ? 25.047 35.406 -7.191 1 35.88 109 VAL B N 1
ATOM 1861 C CA . VAL B 1 109 ? 25.438 36.812 -7.102 1 35.88 109 VAL B CA 1
ATOM 1862 C C . VAL B 1 109 ? 26.625 37.062 -8.016 1 35.88 109 VAL B C 1
ATOM 1864 O O . VAL B 1 109 ? 27.734 36.594 -7.766 1 35.88 109 VAL B O 1
ATOM 1867 N N . THR B 1 110 ? 26.453 36.688 -9.305 1 34.56 110 THR B N 1
ATOM 1868 C CA . THR B 1 110 ? 27.422 37.281 -10.203 1 34.56 110 THR B CA 1
ATOM 1869 C C . THR B 1 110 ? 27.719 38.75 -9.812 1 34.56 110 THR B C 1
ATOM 1871 O O . THR B 1 110 ? 26.844 39.594 -9.938 1 34.56 110 THR B O 1
ATOM 1874 N N . ALA B 1 111 ? 28.359 38.906 -8.656 1 36.25 111 ALA B N 1
ATOM 1875 C CA . ALA B 1 111 ? 29.031 40.156 -8.32 1 36.25 111 ALA B CA 1
ATOM 1876 C C . ALA B 1 111 ? 29.641 40.812 -9.562 1 36.25 111 ALA B C 1
ATOM 1878 O O . ALA B 1 111 ? 30.609 40.312 -10.117 1 36.25 111 ALA B O 1
ATOM 1879 N N . THR B 1 112 ? 28.766 41.188 -10.461 1 33.75 112 THR B N 1
ATOM 1880 C CA . THR B 1 112 ? 29.219 42.125 -11.492 1 33.75 112 THR B CA 1
ATOM 1881 C C . THR B 1 112 ? 30.125 43.188 -10.898 1 33.75 112 THR B C 1
ATOM 1883 O O . THR B 1 112 ? 29.688 44.031 -10.109 1 33.75 112 THR B O 1
ATOM 1886 N N . GLN B 1 113 ? 31.344 42.719 -10.375 1 33.16 113 GLN B N 1
ATOM 1887 C CA . GLN B 1 113 ? 32.438 43.656 -10.102 1 33.16 113 GLN B CA 1
ATOM 1888 C C . GLN B 1 113 ? 32.438 44.812 -11.109 1 33.16 113 GLN B C 1
ATOM 1890 O O . GLN B 1 113 ? 32.781 44.594 -12.273 1 33.16 113 GLN B O 1
ATOM 1895 N N . ASN B 1 114 ? 31.266 45.406 -11.242 1 31.44 114 ASN B N 1
ATOM 1896 C CA . ASN B 1 114 ? 31.281 46.656 -12 1 31.44 114 ASN B CA 1
ATOM 1897 C C . ASN B 1 114 ? 32.469 47.531 -11.609 1 31.44 114 ASN B C 1
ATOM 1899 O O . ASN B 1 114 ? 32.531 48.062 -10.484 1 31.44 114 ASN B O 1
ATOM 1903 N N . LYS B 1 115 ? 33.719 47.031 -11.938 1 31.33 115 LYS B N 1
ATOM 1904 C CA . LYS B 1 115 ? 34.938 47.812 -11.914 1 31.33 115 LYS B CA 1
ATOM 1905 C C . LYS B 1 115 ? 34.688 49.25 -12.312 1 31.33 115 LYS B C 1
ATOM 1907 O O . LYS B 1 115 ? 34.344 49.531 -13.461 1 31.33 115 LYS B O 1
ATOM 1912 N N . SER B 1 116 ? 33.969 50 -11.383 1 31.75 116 SER B N 1
ATOM 1913 C CA . SER B 1 116 ? 33.875 51.469 -11.477 1 31.75 116 SER B CA 1
ATOM 1914 C C . SER B 1 116 ? 35.188 52.094 -11.961 1 31.75 116 SER B C 1
ATOM 1916 O O . SER B 1 116 ? 36.188 52.062 -11.25 1 31.75 116 SER B O 1
ATOM 1918 N N . SER B 1 117 ? 35.531 51.656 -13.234 1 34.75 117 SER B N 1
ATOM 1919 C CA . SER B 1 117 ? 36.625 52.312 -13.914 1 34.75 117 SER B CA 1
ATOM 1920 C C . SER B 1 117 ? 36.656 53.812 -13.656 1 34.75 117 SER B C 1
ATOM 1922 O O . SER B 1 117 ? 35.719 54.531 -14.055 1 34.75 117 SER B O 1
ATOM 1924 N N . ARG B 1 118 ? 37 54.219 -12.391 1 34.25 118 ARG B N 1
ATOM 1925 C CA . ARG B 1 118 ? 37.188 55.625 -12.047 1 34.25 118 ARG B CA 1
ATOM 192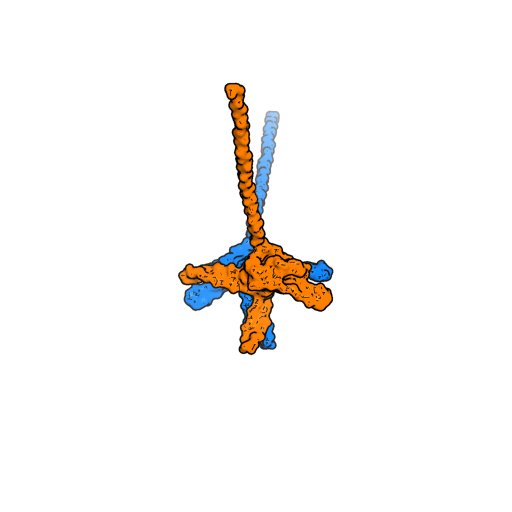6 C C . ARG B 1 118 ? 37.906 56.375 -13.164 1 34.25 118 ARG B C 1
ATOM 1928 O O . ARG B 1 118 ? 38.969 55.938 -13.625 1 34.25 118 ARG B O 1
ATOM 1935 N N . PRO B 1 119 ? 37.094 56.969 -14.016 1 35.94 119 PRO B N 1
ATOM 1936 C CA . PRO B 1 119 ? 37.719 57.75 -15.102 1 35.94 119 PRO B CA 1
ATOM 1937 C C . PRO B 1 119 ? 38.906 58.562 -14.641 1 35.94 119 PRO B C 1
ATOM 1939 O O . PRO B 1 119 ? 38.875 59.219 -13.594 1 35.94 119 PRO B O 1
ATOM 1942 N N . ALA B 1 120 ? 40.062 58 -14.797 1 36.75 120 ALA B N 1
ATOM 1943 C CA . ALA B 1 120 ? 41.344 58.656 -14.461 1 36.75 120 ALA B CA 1
ATOM 1944 C C . ALA B 1 120 ? 41.312 60.156 -14.852 1 36.75 120 ALA B C 1
ATOM 1946 O O . ALA B 1 120 ? 41.031 60.469 -16.016 1 36.75 120 ALA B O 1
ATOM 1947 N N . VAL B 1 121 ? 40.812 60.969 -13.992 1 36.19 121 VAL B N 1
ATOM 1948 C CA . VAL B 1 121 ? 40.812 62.438 -14.109 1 36.19 121 VAL B CA 1
ATOM 1949 C C . VAL B 1 121 ? 42.156 62.906 -14.664 1 36.19 121 VAL B C 1
ATOM 1951 O O . VAL B 1 121 ? 43.219 62.656 -14.07 1 36.19 121 VAL B O 1
ATOM 1954 N N . GLN B 1 122 ? 42.25 62.844 -15.984 1 34.41 122 GLN B N 1
ATOM 1955 C CA . GLN B 1 122 ? 43.406 63.375 -16.719 1 34.41 122 GLN B CA 1
ATOM 1956 C C . GLN B 1 122 ? 43.812 64.75 -16.188 1 34.41 122 GLN B C 1
ATOM 1958 O O . GLN B 1 122 ? 42.969 65.625 -16.062 1 34.41 122 GLN B O 1
ATOM 1963 N N . GLU B 1 123 ? 44.719 64.75 -15.289 1 36.12 123 GLU B N 1
ATOM 1964 C CA . GLU B 1 123 ? 45.312 65.875 -14.641 1 36.12 123 GLU B CA 1
ATOM 1965 C C . GLU B 1 123 ? 45.594 67 -15.656 1 36.12 123 GLU B C 1
ATOM 1967 O O . GLU B 1 123 ? 46.156 66.75 -16.734 1 36.12 123 GLU B O 1
ATOM 1972 N N . PRO B 1 124 ? 44.812 68 -15.625 1 38.78 124 PRO B N 1
ATOM 1973 C CA . PRO B 1 124 ? 44.906 69.188 -16.5 1 38.78 124 PRO B CA 1
ATOM 1974 C C . PRO B 1 124 ? 46.344 69.688 -16.641 1 38.78 124 PRO B C 1
ATOM 1976 O O . PRO B 1 124 ? 47.062 69.75 -15.648 1 38.78 124 PRO B O 1
ATOM 1979 N N . GLU B 1 125 ? 47.031 69.188 -17.562 1 35.78 125 GLU B N 1
ATOM 1980 C CA . GLU B 1 125 ? 48.375 69.688 -17.828 1 35.78 125 GLU B CA 1
ATOM 1981 C C . GLU B 1 125 ? 48.406 71.188 -17.766 1 35.78 125 GLU B C 1
ATOM 1983 O O . GLU B 1 125 ? 47.594 71.875 -18.406 1 35.78 125 GLU B O 1
ATOM 1988 N N . GLU B 1 126 ? 48.812 71.75 -16.703 1 36.06 126 GLU B N 1
ATOM 1989 C CA . GLU B 1 126 ? 49.094 73.125 -16.375 1 36.06 126 GLU B CA 1
ATOM 1990 C C . GLU B 1 126 ? 49.875 73.812 -17.484 1 36.06 126 GLU B C 1
ATOM 1992 O O . GLU B 1 126 ? 51.031 73.438 -17.75 1 36.06 126 GLU B O 1
ATOM 1997 N N . ASP B 1 127 ? 49.188 74.062 -18.578 1 38.78 127 ASP B N 1
ATOM 1998 C CA . ASP B 1 127 ? 49.906 74.875 -19.578 1 38.78 127 ASP B CA 1
ATOM 1999 C C . ASP B 1 127 ? 50.5 76.125 -18.953 1 38.78 127 ASP B C 1
ATOM 2001 O O . ASP B 1 127 ? 49.812 76.875 -18.281 1 38.78 127 ASP B O 1
ATOM 2005 N N . LEU B 1 128 ? 51.781 76 -18.625 1 35.78 128 LEU B N 1
ATOM 2006 C CA . LEU B 1 128 ? 52.688 77.062 -18.141 1 35.78 128 LEU B CA 1
ATOM 2007 C C . LEU B 1 128 ? 52.438 78.375 -18.875 1 35.78 128 LEU B C 1
ATOM 2009 O O . LEU B 1 128 ? 51.875 78.375 -19.969 1 35.78 128 LEU B O 1
ATOM 2013 N N . PRO B 1 129 ? 53.281 79.312 -18.547 1 38.84 129 PRO B N 1
ATOM 2014 C CA . PRO B 1 129 ? 53.5 80.75 -18.531 1 38.84 129 PRO B CA 1
ATOM 2015 C C . PRO B 1 129 ? 53.688 81.375 -19.922 1 38.84 129 PRO B C 1
ATOM 2017 O O . PRO B 1 129 ? 53.781 82.562 -20.062 1 38.84 129 PRO B O 1
ATOM 2020 N N . PHE B 1 130 ? 53.312 80.812 -21.078 1 25.83 130 PHE B N 1
ATOM 2021 C CA . PHE B 1 130 ? 53.625 82 -21.906 1 25.83 130 PHE B CA 1
ATOM 2022 C C . PHE B 1 130 ? 52.594 83.062 -21.75 1 25.83 130 PHE B C 1
ATOM 2024 O O . PHE B 1 130 ? 51.406 82.75 -21.5 1 25.83 130 PHE B O 1
#

pLDDT: mean 79.71, std 25.11, range [23.11, 98.81]